Protein AF-A0A7J8NP36-F1 (afdb_monomer)

Nearest PDB structures (foldseek):
  5y9v-assembly1_A  TM=1.978E-01  e=4.886E+00  Plutella xylostella
  8vjj-assembly1_C  TM=2.194E-01  e=5.170E+00  Mus musculus

Structure (mmCIF, N/CA/C/O backbone):
data_AF-A0A7J8NP36-F1
#
_entry.id   AF-A0A7J8NP36-F1
#
loop_
_atom_site.group_PDB
_atom_site.id
_atom_site.type_symbol
_atom_site.label_atom_id
_atom_site.label_alt_id
_atom_site.label_comp_id
_atom_site.label_asym_id
_atom_site.label_entity_id
_atom_site.label_seq_id
_atom_site.pdbx_PDB_ins_code
_atom_site.Cartn_x
_atom_site.Cartn_y
_atom_site.Cartn_z
_atom_site.occupancy
_atom_site.B_iso_or_equiv
_atom_site.auth_seq_id
_atom_site.auth_comp_id
_atom_site.auth_asym_id
_atom_site.auth_atom_id
_atom_site.pdbx_PDB_model_num
ATOM 1 N N . MET A 1 1 ? 17.996 -1.283 -14.174 1.00 50.12 1 MET A N 1
ATOM 2 C CA . MET A 1 1 ? 17.337 -0.238 -13.359 1.00 50.12 1 MET A CA 1
ATOM 3 C C . MET A 1 1 ? 17.400 -0.760 -11.947 1.00 50.12 1 MET A C 1
ATOM 5 O O . MET A 1 1 ? 16.871 -1.829 -11.710 1.00 50.12 1 MET A O 1
ATOM 9 N N . GLU A 1 2 ? 18.039 -0.047 -11.026 1.00 60.19 2 GLU A N 1
ATOM 10 C CA . GLU A 1 2 ? 18.250 -0.541 -9.653 1.00 60.19 2 GLU A CA 1
ATOM 11 C C . GLU A 1 2 ? 16.975 -0.490 -8.778 1.00 60.19 2 GLU A C 1
ATOM 13 O O . GLU A 1 2 ? 17.020 -0.802 -7.591 1.00 60.19 2 GLU A O 1
ATOM 18 N N . HIS A 1 3 ? 15.836 -0.056 -9.336 1.00 79.44 3 HIS A N 1
ATOM 19 C CA . HIS A 1 3 ? 14.621 0.299 -8.599 1.00 79.44 3 HIS A CA 1
ATOM 20 C C . HIS A 1 3 ? 13.343 -0.132 -9.334 1.00 79.44 3 HIS A C 1
ATOM 22 O O . HIS A 1 3 ? 13.356 -0.359 -10.545 1.00 79.44 3 HIS A O 1
ATOM 28 N N . GLY A 1 4 ? 12.225 -0.196 -8.607 1.00 84.81 4 GLY A N 1
ATOM 29 C CA . GLY A 1 4 ? 10.940 -0.663 -9.132 1.00 84.81 4 GLY A CA 1
ATOM 30 C C . GLY A 1 4 ? 10.364 0.201 -10.261 1.00 84.81 4 GLY A C 1
ATOM 31 O O . GLY A 1 4 ? 10.570 1.420 -10.304 1.00 84.81 4 GLY A O 1
ATOM 32 N N . SER A 1 5 ? 9.604 -0.426 -11.163 1.00 87.81 5 SER A N 1
ATOM 33 C CA . SER A 1 5 ? 8.958 0.227 -12.313 1.00 87.81 5 SER A CA 1
ATOM 34 C C . SER A 1 5 ? 7.589 -0.372 -12.633 1.00 87.81 5 SER A C 1
ATOM 36 O O . SER A 1 5 ? 7.374 -1.566 -12.463 1.00 87.81 5 SER A O 1
ATOM 38 N N . TYR A 1 6 ? 6.676 0.458 -13.125 1.00 86.62 6 TYR A N 1
ATOM 39 C CA . TYR A 1 6 ? 5.412 0.057 -13.728 1.00 86.62 6 TYR A CA 1
ATOM 40 C C . TYR A 1 6 ? 5.577 -0.049 -15.241 1.00 86.62 6 TYR A C 1
ATOM 42 O O . TYR A 1 6 ? 5.985 0.927 -15.872 1.00 86.62 6 TYR A O 1
ATOM 50 N N . CYS A 1 7 ? 5.230 -1.197 -15.819 1.00 86.12 7 CYS A N 1
ATOM 51 C CA . CYS A 1 7 ? 5.368 -1.450 -17.252 1.00 86.12 7 CYS A CA 1
ATOM 52 C C . CYS A 1 7 ? 4.074 -2.012 -17.840 1.00 86.12 7 CYS A C 1
ATOM 54 O O . CYS A 1 7 ? 3.414 -2.859 -17.225 1.00 86.12 7 CYS A O 1
ATOM 56 N N . CYS A 1 8 ? 3.740 -1.598 -19.061 1.00 86.69 8 CYS A N 1
ATOM 57 C CA . CYS A 1 8 ? 2.704 -2.273 -19.832 1.00 86.69 8 CYS A CA 1
ATOM 58 C C . CYS A 1 8 ? 3.171 -3.687 -20.210 1.00 86.69 8 CYS A C 1
ATOM 60 O O . CYS A 1 8 ? 4.327 -3.907 -20.559 1.00 86.69 8 CYS A O 1
ATOM 62 N N . SER A 1 9 ? 2.272 -4.671 -20.132 1.00 81.75 9 SER A N 1
ATOM 63 C CA . SER A 1 9 ? 2.579 -6.058 -20.528 1.00 81.75 9 SER A CA 1
ATOM 64 C C . SER A 1 9 ? 2.345 -6.336 -22.018 1.00 81.75 9 SER A C 1
ATOM 66 O O . SER A 1 9 ? 2.515 -7.476 -22.453 1.00 81.75 9 SER A O 1
ATOM 68 N N . ARG A 1 10 ? 1.881 -5.349 -22.796 1.00 82.94 10 ARG A N 1
ATOM 69 C CA . ARG A 1 10 ? 1.606 -5.539 -24.225 1.00 82.94 10 ARG A CA 1
ATOM 70 C C . ARG A 1 10 ? 2.907 -5.489 -25.035 1.00 82.94 10 ARG A C 1
ATOM 72 O O . ARG A 1 10 ? 3.695 -4.576 -24.816 1.00 82.94 10 ARG A O 1
ATOM 79 N N . PRO A 1 11 ? 3.121 -6.411 -25.992 1.00 79.69 11 PRO A N 1
ATOM 80 C CA . PRO A 1 11 ? 4.347 -6.440 -26.793 1.00 79.69 11 PRO A CA 1
ATOM 81 C C . PRO A 1 11 ? 4.596 -5.159 -27.602 1.00 79.69 11 PRO A C 1
ATOM 83 O O . PRO A 1 11 ? 5.733 -4.819 -27.884 1.00 79.69 11 PRO A O 1
ATOM 86 N N . ASP A 1 12 ? 3.546 -4.447 -27.995 1.00 85.19 12 ASP A N 1
ATOM 87 C CA . ASP A 1 12 ? 3.595 -3.234 -28.814 1.00 85.19 12 ASP A CA 1
ATOM 88 C C . ASP A 1 12 ? 3.567 -1.932 -27.995 1.00 85.19 12 ASP A C 1
ATOM 90 O O . ASP A 1 12 ? 3.431 -0.852 -28.566 1.00 85.19 12 ASP A O 1
ATOM 94 N N . CYS A 1 13 ? 3.705 -2.017 -26.669 1.00 83.25 13 CYS A N 1
ATOM 95 C CA . CYS A 1 13 ? 3.670 -0.869 -25.770 1.00 83.25 13 CYS A CA 1
ATOM 96 C C . CYS A 1 13 ? 4.953 -0.801 -24.935 1.00 83.25 13 CYS A C 1
ATOM 98 O O . CYS A 1 13 ? 5.222 -1.669 -24.107 1.00 83.25 13 CYS A O 1
ATOM 100 N N . ASP A 1 14 ? 5.728 0.264 -25.125 1.00 84.56 14 ASP A N 1
ATOM 101 C CA . ASP A 1 14 ? 6.967 0.548 -24.397 1.00 84.56 14 ASP A CA 1
ATOM 102 C C . ASP A 1 14 ? 6.761 1.534 -23.234 1.00 84.56 14 ASP A C 1
ATOM 104 O O . ASP A 1 14 ? 7.723 2.077 -22.685 1.00 84.56 14 ASP A O 1
ATOM 108 N N . PHE A 1 15 ? 5.504 1.759 -22.830 1.00 85.50 15 PHE A N 1
ATOM 109 C CA . PHE A 1 15 ? 5.167 2.707 -21.777 1.00 85.50 15 PHE A CA 1
ATOM 110 C C . PHE A 1 15 ? 5.608 2.210 -20.396 1.00 85.50 15 PHE A C 1
ATOM 112 O O . PHE A 1 15 ? 5.230 1.123 -19.938 1.00 85.50 15 PHE A O 1
ATOM 119 N N . VAL A 1 16 ? 6.428 3.029 -19.730 1.00 85.38 16 VAL A N 1
ATOM 120 C CA . VAL A 1 16 ? 7.121 2.688 -18.483 1.00 85.38 16 VAL A CA 1
ATOM 121 C C . VAL A 1 16 ? 7.133 3.884 -17.547 1.00 85.38 16 VAL A C 1
ATOM 123 O O . VAL A 1 16 ? 7.444 5.008 -17.945 1.00 85.38 16 VAL A O 1
ATOM 126 N N . ILE A 1 17 ? 6.891 3.621 -16.267 1.00 84.31 17 ILE A N 1
ATOM 127 C CA . ILE A 1 17 ? 7.011 4.605 -15.197 1.00 84.31 17 ILE A CA 1
ATOM 128 C C . ILE A 1 17 ? 7.886 4.047 -14.078 1.00 84.31 17 ILE A C 1
ATOM 130 O O . ILE A 1 17 ? 7.544 3.050 -13.452 1.00 84.31 17 ILE A O 1
ATOM 134 N N . HIS A 1 18 ? 8.975 4.733 -13.731 1.00 86.94 18 HIS A N 1
ATOM 135 C CA . HIS A 1 18 ? 9.732 4.384 -12.526 1.00 86.94 18 HIS A CA 1
ATOM 136 C C . HIS A 1 18 ? 8.904 4.658 -11.273 1.00 86.94 18 HIS A C 1
ATOM 138 O O . HIS A 1 18 ? 8.343 5.748 -11.134 1.00 86.94 18 HIS A O 1
ATOM 144 N N . VAL A 1 19 ? 8.944 3.755 -10.294 1.00 85.56 19 VAL A N 1
ATOM 145 C CA . VAL A 1 19 ? 8.326 3.984 -8.980 1.00 85.56 19 VAL A CA 1
ATOM 146 C C . VAL A 1 19 ? 8.889 5.254 -8.347 1.00 85.56 19 VAL A C 1
ATOM 148 O O . VAL A 1 19 ? 8.128 6.098 -7.892 1.00 85.56 19 VAL A O 1
ATOM 151 N N . LYS A 1 20 ? 10.210 5.473 -8.422 1.00 86.00 20 LYS A N 1
ATOM 152 C CA . LYS A 1 20 ? 10.852 6.720 -7.966 1.00 86.00 20 LYS A CA 1
ATOM 153 C C . LYS A 1 20 ? 10.224 7.978 -8.568 1.00 86.00 20 LYS A C 1
ATOM 155 O O . LYS A 1 20 ? 10.181 9.004 -7.886 1.00 86.00 20 LYS A O 1
ATOM 160 N N . CYS A 1 21 ? 9.826 7.924 -9.838 1.00 81.81 21 CYS A N 1
ATOM 161 C CA . CYS A 1 21 ? 9.202 9.043 -10.529 1.00 81.81 21 CYS A CA 1
ATOM 162 C C . CYS A 1 21 ? 7.726 9.156 -10.150 1.00 81.81 21 CYS A C 1
ATOM 164 O O . CYS A 1 21 ? 7.311 10.258 -9.832 1.00 81.81 21 CYS A O 1
ATOM 166 N N . ALA A 1 22 ? 6.980 8.047 -10.090 1.00 80.19 22 ALA A N 1
ATOM 167 C CA . ALA A 1 22 ? 5.571 8.023 -9.689 1.00 80.19 22 ALA A CA 1
ATOM 168 C C . ALA A 1 22 ? 5.350 8.525 -8.255 1.00 80.19 22 ALA A C 1
ATOM 170 O O . ALA A 1 22 ? 4.424 9.287 -7.993 1.00 80.19 22 ALA A O 1
ATOM 171 N N . THR A 1 23 ? 6.230 8.151 -7.326 1.00 78.38 23 THR A N 1
ATOM 172 C CA . THR A 1 23 ? 6.088 8.444 -5.892 1.00 78.38 23 THR A CA 1
ATOM 173 C C . THR A 1 23 ? 6.818 9.716 -5.456 1.00 78.38 23 THR A C 1
ATOM 175 O O . THR A 1 23 ? 7.136 9.872 -4.278 1.00 78.38 23 THR A O 1
ATOM 178 N N . SER A 1 24 ? 7.205 10.586 -6.386 1.00 74.38 24 SER A N 1
ATOM 179 C CA . SER A 1 24 ? 7.889 11.835 -6.061 1.00 74.38 24 SER A CA 1
ATOM 180 C C . SER A 1 24 ? 6.923 12.945 -5.626 1.00 74.38 24 SER A C 1
ATOM 182 O O . SER A 1 24 ? 5.777 13.010 -6.045 1.00 74.38 24 SER A O 1
ATOM 184 N N . GLU A 1 25 ? 7.382 13.901 -4.823 1.00 65.06 25 GLU A N 1
ATOM 185 C CA . GLU A 1 25 ? 6.550 15.080 -4.527 1.00 65.06 25 GLU A CA 1
ATOM 186 C C . GLU A 1 25 ? 6.245 15.894 -5.798 1.00 65.06 25 GLU A C 1
ATOM 188 O O . GLU A 1 25 ? 5.141 16.401 -5.974 1.00 65.06 25 GLU A O 1
ATOM 193 N N . ALA A 1 26 ? 7.196 15.951 -6.736 1.00 60.47 26 ALA A N 1
ATOM 194 C CA . ALA A 1 26 ? 7.018 16.623 -8.020 1.00 60.47 26 ALA A CA 1
ATOM 195 C C . ALA A 1 26 ? 5.990 15.924 -8.927 1.00 60.47 26 ALA A C 1
ATOM 197 O O . ALA A 1 26 ? 5.376 16.583 -9.760 1.00 60.47 26 ALA A O 1
ATOM 198 N N . SER A 1 27 ? 5.776 14.614 -8.765 1.00 59.16 27 SER A N 1
ATOM 199 C CA . SER A 1 27 ? 4.821 13.833 -9.553 1.00 59.16 27 SER A CA 1
ATOM 200 C C . SER A 1 27 ? 3.381 13.969 -9.088 1.00 59.16 27 SER A C 1
ATOM 202 O O . SER A 1 27 ? 2.482 13.702 -9.880 1.00 59.16 27 SER A O 1
ATOM 204 N N . LYS A 1 28 ? 3.126 14.462 -7.873 1.00 56.66 28 LYS A N 1
ATOM 205 C CA . LYS A 1 28 ? 1.756 14.676 -7.375 1.00 56.66 28 LYS A CA 1
ATOM 206 C C . LYS A 1 28 ? 0.898 15.546 -8.306 1.00 56.66 28 LYS A C 1
ATOM 208 O O . LYS A 1 28 ? -0.313 15.391 -8.340 1.00 56.66 28 LYS A O 1
ATOM 213 N N . PHE A 1 29 ? 1.525 16.420 -9.098 1.00 46.06 29 PHE A N 1
ATOM 214 C CA . PHE A 1 29 ? 0.843 17.288 -10.066 1.00 46.06 29 PHE A CA 1
ATOM 215 C C . PHE A 1 29 ? 0.707 16.696 -11.478 1.00 46.06 29 PHE A C 1
ATOM 217 O O . PHE A 1 29 ? -0.044 17.234 -12.286 1.00 46.06 29 PHE A O 1
ATOM 224 N N . TRP A 1 30 ? 1.451 15.635 -11.797 1.00 42.50 30 TRP A N 1
ATOM 225 C CA . TRP A 1 30 ? 1.584 15.109 -13.165 1.00 42.50 30 TRP A CA 1
ATOM 226 C C . TRP A 1 30 ? 1.055 13.681 -13.317 1.00 42.50 30 TRP A C 1
ATOM 228 O O . TRP A 1 30 ? 0.767 13.255 -14.431 1.00 42.50 30 TRP A O 1
ATOM 238 N N . TYR A 1 31 ? 0.910 12.952 -12.211 1.00 48.09 31 TYR A N 1
ATOM 239 C CA . TYR A 1 31 ? 0.507 11.554 -12.194 1.00 48.09 31 TYR A CA 1
ATOM 240 C C . TYR A 1 31 ? -0.925 11.485 -11.684 1.00 48.09 31 TYR A C 1
ATOM 242 O O . TYR A 1 31 ? -1.180 11.220 -10.512 1.00 48.09 31 TYR A O 1
ATOM 250 N N . ASN A 1 32 ? -1.868 11.734 -12.589 1.00 42.81 32 ASN A N 1
ATOM 251 C CA . ASN A 1 32 ? -3.248 11.320 -12.385 1.00 42.81 32 ASN A CA 1
ATOM 252 C C . ASN A 1 32 ? -3.274 9.788 -12.468 1.00 42.81 32 ASN A C 1
ATOM 254 O O . ASN A 1 32 ? -3.523 9.223 -13.532 1.00 42.81 32 ASN A O 1
ATOM 258 N N . VAL A 1 33 ? -2.963 9.111 -11.361 1.00 47.72 33 VAL A N 1
ATOM 259 C CA . VAL A 1 33 ? -3.380 7.719 -11.165 1.00 47.72 33 VAL A CA 1
ATOM 260 C C . VAL A 1 33 ? -4.891 7.788 -10.985 1.00 47.72 33 VAL A C 1
ATOM 262 O O . VAL A 1 33 ? -5.384 8.188 -9.935 1.00 47.72 33 VAL A O 1
ATOM 265 N N . THR A 1 34 ? -5.627 7.546 -12.067 1.00 39.91 34 THR A N 1
ATOM 266 C CA . THR A 1 34 ? -7.067 7.827 -12.132 1.00 39.91 34 THR A CA 1
ATOM 267 C C . THR A 1 34 ? -7.915 6.764 -11.451 1.00 39.91 34 THR A C 1
ATOM 269 O O . THR A 1 34 ? -9.058 7.043 -11.111 1.00 39.91 34 THR A O 1
ATOM 272 N N . GLU A 1 35 ? -7.377 5.564 -11.233 1.00 41.47 35 GLU A N 1
ATOM 273 C CA . GLU A 1 35 ? -8.113 4.448 -10.645 1.00 41.47 35 GLU A CA 1
ATOM 274 C C . GLU A 1 35 ? -7.144 3.578 -9.838 1.00 41.47 35 GLU A C 1
ATOM 276 O O . GLU A 1 35 ? -6.255 2.935 -10.397 1.00 41.47 35 GLU A O 1
ATOM 281 N N . PHE A 1 36 ? -7.316 3.544 -8.516 1.00 39.91 36 PHE A N 1
ATOM 282 C CA . PHE A 1 36 ? -6.959 2.342 -7.774 1.00 39.91 36 PHE A CA 1
ATOM 283 C C . PHE A 1 36 ? -8.014 1.311 -8.179 1.00 39.91 36 PHE A C 1
ATOM 285 O O . PHE A 1 36 ? -9.180 1.465 -7.809 1.00 39.91 36 PHE A O 1
ATOM 292 N N . GLU A 1 37 ? -7.649 0.305 -8.984 1.00 36.62 37 GLU A N 1
ATOM 293 C CA . GLU A 1 37 ? -8.474 -0.904 -9.049 1.00 36.62 37 GLU A CA 1
ATOM 294 C C . GLU A 1 37 ? -8.697 -1.334 -7.594 1.00 36.62 37 GLU A C 1
ATOM 296 O O . GLU A 1 37 ? -7.751 -1.391 -6.811 1.00 36.62 37 GLU A O 1
ATOM 301 N N . ASN A 1 38 ? -9.977 -1.434 -7.234 1.00 32.88 38 ASN A N 1
ATOM 302 C CA . ASN A 1 38 ? -10.527 -1.672 -5.905 1.00 32.88 38 ASN A CA 1
ATOM 303 C C . ASN A 1 38 ? -9.483 -2.208 -4.895 1.00 32.88 38 ASN A C 1
ATOM 305 O O . ASN A 1 38 ? -9.029 -3.342 -5.062 1.00 32.88 38 ASN A O 1
ATOM 309 N N . PRO A 1 39 ? -9.143 -1.478 -3.813 1.00 41.97 39 PRO A N 1
ATOM 310 C CA . PRO A 1 39 ? -8.225 -1.975 -2.779 1.00 41.97 39 PRO A CA 1
ATOM 311 C C . PRO A 1 39 ? -8.688 -3.281 -2.098 1.00 41.97 39 PRO A C 1
ATOM 313 O O . PRO A 1 39 ? -7.976 -3.827 -1.259 1.00 41.97 39 PRO A O 1
ATOM 316 N N . ASN A 1 40 ? -9.883 -3.762 -2.453 1.00 38.59 40 ASN A N 1
ATOM 317 C CA . ASN A 1 40 ? -10.531 -4.966 -1.958 1.00 38.59 40 ASN A CA 1
ATOM 318 C C . ASN A 1 40 ? -10.132 -6.258 -2.696 1.00 38.59 40 ASN A C 1
ATOM 320 O O . ASN A 1 40 ? -10.572 -7.320 -2.273 1.00 38.59 40 ASN A O 1
ATOM 324 N N . GLU A 1 41 ? -9.305 -6.226 -3.749 1.00 32.59 41 GLU A N 1
ATOM 325 C CA . GLU A 1 41 ? -8.693 -7.455 -4.293 1.00 32.59 41 GLU A CA 1
ATOM 326 C C . GLU A 1 41 ? -7.375 -7.785 -3.569 1.00 32.59 41 GLU A C 1
ATOM 328 O O . GLU A 1 41 ? -6.305 -7.943 -4.157 1.00 32.59 41 GLU A O 1
ATOM 333 N N . PHE A 1 42 ? -7.451 -7.924 -2.245 1.00 34.81 42 PHE A N 1
ATOM 334 C CA . PHE A 1 42 ? -6.536 -8.829 -1.566 1.00 34.81 42 PHE A CA 1
ATOM 335 C C . PHE A 1 42 ? -7.055 -10.234 -1.867 1.00 34.81 42 PHE A C 1
ATOM 337 O O . PHE A 1 42 ? -8.074 -10.658 -1.328 1.00 34.81 42 PHE A O 1
ATOM 344 N N . THR A 1 43 ? -6.396 -10.944 -2.784 1.00 33.97 43 THR A N 1
ATOM 345 C CA . THR A 1 43 ? -6.575 -12.394 -2.894 1.00 33.97 43 THR A CA 1
ATOM 346 C C . THR A 1 43 ? -6.314 -12.971 -1.513 1.00 33.97 43 THR A C 1
ATOM 348 O O . THR A 1 43 ? -5.217 -12.758 -0.992 1.00 33.97 43 THR A O 1
ATOM 351 N N . GLU A 1 44 ? -7.320 -13.626 -0.932 1.00 34.91 44 GLU A N 1
ATOM 352 C CA . GLU A 1 44 ? -7.228 -14.359 0.329 1.00 34.91 44 GLU A CA 1
ATOM 353 C C . GLU A 1 44 ? -5.900 -15.124 0.355 1.00 34.91 44 GLU A C 1
ATOM 355 O O . GLU A 1 44 ? -5.692 -16.078 -0.396 1.00 34.91 44 GLU A O 1
ATOM 360 N N . LEU A 1 45 ? -4.942 -14.624 1.138 1.00 41.00 45 LEU A N 1
ATOM 361 C CA . LEU A 1 45 ? -3.690 -15.324 1.362 1.00 41.00 45 LEU A CA 1
ATOM 362 C C . LEU A 1 45 ? -4.007 -16.418 2.373 1.00 41.00 45 LEU A C 1
ATOM 364 O O . LEU A 1 45 ? -3.996 -16.183 3.579 1.00 41.00 45 LEU A O 1
ATOM 368 N N . ASP A 1 46 ? -4.334 -17.599 1.857 1.00 36.09 46 ASP A N 1
ATOM 369 C CA . ASP A 1 46 ? -4.286 -18.859 2.591 1.00 36.09 46 ASP A CA 1
ATOM 370 C C . ASP A 1 46 ? -2.896 -18.985 3.239 1.00 36.09 46 ASP A C 1
ATOM 372 O O . ASP A 1 46 ? -1.943 -19.329 2.550 1.00 36.09 46 ASP A O 1
ATOM 376 N N . GLU A 1 47 ? -2.773 -18.588 4.515 1.00 39.59 47 GLU A N 1
ATOM 377 C CA . GLU A 1 47 ? -1.808 -19.036 5.551 1.00 39.59 47 GLU A CA 1
ATOM 378 C C . GLU A 1 47 ? -1.772 -18.036 6.743 1.00 39.59 47 GLU A C 1
ATOM 380 O O . GLU A 1 47 ? -0.733 -17.541 7.183 1.00 39.59 47 GLU A O 1
ATOM 385 N N . PHE A 1 48 ? -2.953 -17.721 7.290 1.00 43.50 48 PHE A N 1
ATOM 386 C CA . PHE A 1 48 ? -3.216 -16.667 8.288 1.00 43.50 48 PHE A CA 1
ATOM 387 C C . PHE A 1 48 ? -2.816 -16.953 9.749 1.00 43.50 48 PHE A C 1
ATOM 389 O O . PHE A 1 48 ? -3.350 -16.320 10.655 1.00 43.50 48 PHE A O 1
ATOM 396 N N . GLU A 1 49 ? -1.866 -17.843 10.038 1.00 42.97 49 GLU A N 1
ATOM 397 C CA . GLU A 1 49 ? -1.545 -18.140 11.450 1.00 42.97 49 GLU A CA 1
ATOM 398 C C . GLU A 1 49 ? -0.456 -17.240 12.071 1.00 42.97 49 GLU A C 1
ATOM 400 O O . GLU A 1 49 ? -0.339 -17.199 13.291 1.00 42.97 49 GLU A O 1
ATOM 405 N N . ASN A 1 50 ? 0.264 -16.423 11.284 1.00 44.25 50 ASN A N 1
ATOM 406 C CA . ASN A 1 50 ? 1.271 -15.467 11.800 1.00 44.25 50 ASN A CA 1
ATOM 407 C C . ASN A 1 50 ? 1.009 -13.990 11.412 1.00 44.25 50 ASN A C 1
ATOM 409 O O . ASN A 1 50 ? 1.856 -13.129 11.640 1.00 44.25 50 ASN A O 1
ATOM 413 N N . LEU A 1 51 ? -0.159 -13.692 10.826 1.00 52.03 51 LEU A N 1
ATOM 414 C CA . LEU A 1 51 ? -0.527 -12.403 10.207 1.00 52.03 51 LEU A CA 1
ATOM 415 C C . LEU A 1 51 ? -1.450 -11.530 11.084 1.00 52.03 51 LEU A C 1
ATOM 417 O O . LEU A 1 51 ? -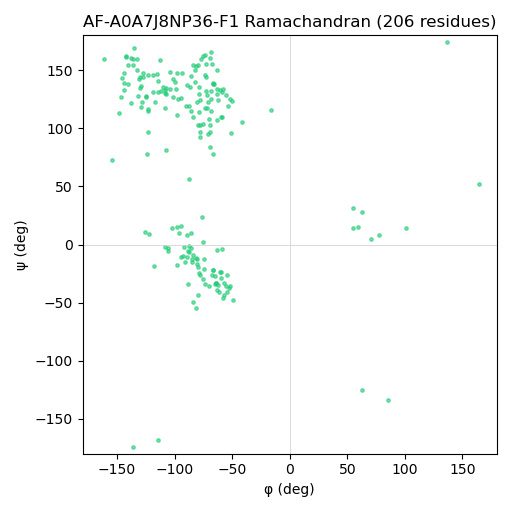2.079 -10.594 10.594 1.00 52.03 51 LEU A O 1
ATOM 421 N N . ILE A 1 52 ? -1.584 -11.849 12.373 1.00 59.72 52 ILE A N 1
ATOM 422 C CA . ILE A 1 52 ? -2.653 -11.301 13.214 1.00 59.72 52 ILE A CA 1
ATOM 423 C C . ILE A 1 52 ? -2.311 -9.870 13.639 1.00 59.72 52 ILE A C 1
ATOM 425 O O . ILE A 1 52 ? -1.531 -9.650 14.565 1.00 59.72 52 ILE A O 1
ATOM 429 N N . ILE A 1 53 ? -2.938 -8.893 12.987 1.00 74.19 53 ILE A N 1
ATOM 430 C CA . ILE A 1 53 ? -3.110 -7.559 13.566 1.00 74.19 53 ILE A CA 1
ATOM 431 C C . ILE A 1 53 ? -3.970 -7.735 14.821 1.00 74.19 53 ILE A C 1
ATOM 433 O O . ILE A 1 53 ? -5.057 -8.309 14.712 1.00 74.19 53 ILE A O 1
ATOM 437 N N . PRO A 1 54 ? -3.525 -7.293 16.009 1.00 83.00 54 PRO A N 1
ATOM 438 C CA . PRO A 1 54 ? -4.352 -7.383 17.203 1.00 83.00 54 PRO A CA 1
ATOM 439 C C . PRO A 1 54 ? -5.615 -6.531 17.035 1.00 83.00 54 PRO A C 1
ATOM 441 O O . PRO A 1 54 ? -5.555 -5.303 17.077 1.00 83.00 54 PRO A O 1
ATOM 444 N N . VAL A 1 55 ? -6.758 -7.191 16.842 1.00 87.19 55 VAL A N 1
ATOM 445 C CA . VAL A 1 55 ? -8.081 -6.557 16.813 1.00 87.19 55 VAL A CA 1
ATOM 446 C C . VAL A 1 55 ? -8.635 -6.547 18.232 1.00 87.19 55 VAL A C 1
ATOM 448 O O . VAL A 1 55 ? -8.799 -7.599 18.851 1.00 87.19 55 VAL A O 1
ATOM 451 N N . LEU A 1 56 ? -8.901 -5.355 18.759 1.00 88.12 56 LEU A N 1
ATOM 452 C CA . LEU A 1 56 ? -9.472 -5.171 20.093 1.00 88.12 56 LEU A CA 1
ATOM 453 C C . LEU A 1 56 ? -11.000 -5.188 20.055 1.00 88.12 56 LEU A C 1
ATOM 455 O O . LEU A 1 56 ? -11.639 -5.689 20.982 1.00 88.12 56 LEU A O 1
ATOM 459 N N . GLN A 1 57 ? -11.581 -4.676 18.968 1.00 90.69 57 GLN A N 1
ATOM 460 C CA . GLN A 1 57 ? -13.023 -4.598 18.787 1.00 90.69 57 GLN A CA 1
ATOM 461 C C . GLN A 1 57 ? -13.423 -4.829 17.331 1.00 90.69 57 GLN A C 1
ATOM 463 O O . GLN A 1 57 ? -12.829 -4.273 16.410 1.00 90.69 57 GLN A O 1
ATOM 468 N N . GLU A 1 58 ? -14.500 -5.588 17.137 1.00 92.44 58 GLU A N 1
ATOM 469 C CA . GLU A 1 58 ? -15.174 -5.753 15.852 1.00 92.44 58 GLU A CA 1
ATOM 470 C C . GLU A 1 58 ? -16.615 -5.249 15.928 1.00 92.44 58 GLU A C 1
ATOM 472 O O . GLU A 1 58 ? -17.302 -5.413 16.941 1.00 92.44 58 GLU A O 1
ATOM 477 N N . ILE A 1 59 ? -17.099 -4.689 14.824 1.00 89.25 59 ILE A N 1
ATOM 478 C CA . ILE A 1 59 ? -18.498 -4.313 14.638 1.00 89.25 59 ILE A CA 1
ATOM 479 C C . ILE A 1 59 ? -19.063 -5.004 13.401 1.00 89.25 59 ILE A C 1
ATOM 481 O O . ILE A 1 59 ? -18.373 -5.211 12.403 1.00 89.25 59 ILE A O 1
ATOM 485 N N . LYS A 1 60 ? -20.346 -5.365 13.464 1.00 91.50 60 LYS A N 1
ATOM 486 C CA . LYS A 1 60 ? -21.074 -5.933 12.327 1.00 91.50 60 LYS A CA 1
ATOM 487 C C . LYS A 1 60 ? -21.869 -4.845 11.629 1.00 91.50 60 LYS A C 1
ATOM 489 O O . LYS A 1 60 ? -22.693 -4.185 12.261 1.00 91.50 60 LYS A O 1
ATOM 494 N N . VAL A 1 61 ? -21.651 -4.703 10.328 1.00 85.50 61 VAL A N 1
ATOM 495 C CA . VAL A 1 61 ? -22.367 -3.757 9.469 1.00 85.50 61 VAL A CA 1
ATOM 496 C C . VAL A 1 61 ? -23.005 -4.549 8.332 1.00 85.50 61 VAL A C 1
ATOM 498 O O . VAL A 1 61 ? -22.356 -4.896 7.345 1.00 85.50 61 VAL A O 1
ATOM 501 N N . GLY A 1 62 ? -24.286 -4.886 8.498 1.00 90.25 62 GLY A N 1
ATOM 502 C CA . GLY A 1 62 ? -24.951 -5.862 7.632 1.00 90.25 62 GLY A CA 1
ATOM 503 C C . GLY A 1 62 ? -24.295 -7.239 7.768 1.00 90.25 62 GLY A C 1
ATOM 504 O O . GLY A 1 62 ? -24.160 -7.743 8.883 1.00 90.25 62 GLY A O 1
ATOM 505 N N . ASP A 1 63 ? -23.866 -7.808 6.641 1.00 89.69 63 ASP A N 1
ATOM 506 C CA . ASP A 1 63 ? -23.171 -9.102 6.583 1.00 89.69 63 ASP A CA 1
ATOM 507 C C . ASP A 1 63 ? -21.642 -8.984 6.734 1.00 89.69 63 ASP A C 1
ATOM 509 O O . ASP A 1 63 ? -20.951 -9.996 6.832 1.00 89.69 63 ASP A O 1
ATOM 513 N N . ASN A 1 64 ? -21.104 -7.760 6.784 1.00 82.50 64 ASN A N 1
ATOM 514 C CA . ASN A 1 64 ? -19.667 -7.516 6.890 1.00 82.50 64 ASN A CA 1
ATOM 515 C C . ASN A 1 64 ? -19.226 -7.355 8.351 1.00 82.50 64 ASN A C 1
ATOM 517 O O . ASN A 1 64 ? -19.956 -6.803 9.182 1.00 82.50 64 ASN A O 1
ATOM 521 N N . VAL A 1 65 ? -17.998 -7.786 8.645 1.00 85.25 65 VAL A N 1
ATOM 522 C CA . VAL A 1 65 ? -17.310 -7.546 9.921 1.00 85.25 65 VAL A CA 1
ATOM 523 C C . VAL A 1 65 ? -16.214 -6.513 9.688 1.00 85.25 65 VAL A C 1
ATOM 525 O O . VAL A 1 65 ? -15.428 -6.645 8.754 1.00 85.25 65 VAL A O 1
ATOM 528 N N . VAL A 1 66 ? -16.179 -5.479 10.523 1.00 86.88 66 VAL A N 1
ATOM 529 C CA . VAL A 1 66 ? -15.171 -4.416 10.475 1.00 86.88 66 VAL A CA 1
ATOM 530 C C . VAL A 1 66 ? -14.408 -4.423 11.792 1.00 86.88 66 VAL A C 1
ATOM 532 O O . VAL A 1 66 ? -15.030 -4.417 12.855 1.00 86.88 66 VAL A O 1
ATOM 535 N N . ALA A 1 67 ? -13.077 -4.409 11.727 1.00 91.19 67 ALA A N 1
ATOM 536 C CA . ALA A 1 67 ? -12.238 -4.155 12.892 1.00 91.19 67 ALA A CA 1
ATOM 537 C C . ALA A 1 67 ? -12.412 -2.684 13.300 1.00 91.19 67 ALA A C 1
ATOM 539 O O . ALA A 1 67 ? -11.921 -1.777 12.638 1.00 91.19 67 ALA A O 1
ATOM 540 N N . ALA A 1 68 ? -13.186 -2.438 14.352 1.00 91.50 68 ALA A N 1
ATOM 541 C CA . ALA A 1 68 ? -13.456 -1.092 14.839 1.00 91.50 68 ALA A CA 1
ATOM 542 C C . ALA A 1 68 ? -12.262 -0.513 15.601 1.00 91.50 68 ALA A C 1
ATOM 544 O O . ALA A 1 68 ? -12.067 0.696 15.584 1.00 91.50 68 ALA A O 1
ATOM 545 N N . GLU A 1 69 ? -11.464 -1.366 16.243 1.00 92.19 69 GLU A N 1
ATOM 546 C CA . GLU A 1 69 ? -10.314 -0.955 17.041 1.00 92.19 69 GLU A CA 1
ATOM 547 C C . GLU A 1 69 ? -9.175 -1.973 16.906 1.00 92.19 69 GLU A C 1
ATOM 549 O O . GLU A 1 69 ? -9.401 -3.183 17.025 1.00 92.19 69 GLU A O 1
ATOM 554 N N . ILE A 1 70 ? -7.953 -1.489 16.669 1.00 90.44 70 ILE A N 1
ATOM 555 C CA . ILE A 1 70 ? -6.750 -2.312 16.470 1.00 90.44 70 ILE A CA 1
ATOM 556 C C . ILE A 1 70 ? -5.544 -1.763 17.239 1.00 90.44 70 ILE A C 1
ATOM 558 O O . ILE A 1 70 ? -5.482 -0.572 17.530 1.00 90.44 70 ILE A O 1
ATOM 562 N N . ILE A 1 71 ? -4.541 -2.606 17.493 1.00 87.12 71 ILE A N 1
ATOM 563 C CA . ILE A 1 71 ? -3.175 -2.170 17.825 1.00 87.12 71 ILE A CA 1
ATOM 564 C C . ILE A 1 71 ? -2.304 -2.313 16.577 1.00 87.12 71 ILE A C 1
ATOM 566 O O . ILE A 1 71 ? -2.242 -3.389 15.983 1.00 87.12 71 ILE A O 1
ATOM 570 N N . HIS A 1 72 ? -1.605 -1.251 16.179 1.00 84.50 72 HIS A N 1
ATOM 571 C CA . HIS A 1 72 ? -0.727 -1.284 15.007 1.00 84.50 72 HIS A CA 1
ATOM 572 C C . HIS A 1 72 ? 0.736 -1.472 15.414 1.00 84.50 72 HIS A C 1
ATOM 574 O O . HIS A 1 72 ? 1.200 -0.864 16.369 1.00 84.50 72 HIS A O 1
ATOM 580 N N . SER A 1 73 ? 1.510 -2.282 14.687 1.00 77.19 73 SER A N 1
ATOM 581 C CA . SER A 1 73 ? 2.910 -2.567 15.056 1.00 77.19 73 SER A CA 1
ATOM 582 C C . SER A 1 73 ? 3.846 -1.359 14.960 1.00 77.19 73 SER A C 1
ATOM 584 O O . SER A 1 73 ? 4.906 -1.348 15.579 1.00 77.19 73 SER A O 1
ATOM 586 N N . SER A 1 74 ? 3.482 -0.345 14.176 1.00 74.12 74 SER A N 1
ATOM 587 C CA . SER A 1 74 ? 4.199 0.931 14.120 1.00 74.12 74 SER A CA 1
ATOM 588 C C . SER A 1 74 ? 3.827 1.875 15.263 1.00 74.12 74 SER A C 1
ATOM 590 O O . SER A 1 74 ? 4.484 2.901 15.424 1.00 74.12 74 SER A O 1
ATOM 592 N N . HIS A 1 75 ? 2.766 1.559 16.007 1.00 75.25 75 HIS A N 1
ATOM 593 C CA . HIS A 1 75 ? 2.157 2.405 17.022 1.00 75.25 75 HIS A CA 1
ATOM 594 C C . HIS A 1 75 ? 1.431 1.530 18.062 1.00 75.25 75 HIS A C 1
ATOM 596 O O . HIS A 1 75 ? 0.206 1.420 18.059 1.00 75.25 75 HIS A O 1
ATOM 602 N N . ASP A 1 76 ? 2.203 0.841 18.908 1.00 76.06 76 ASP A N 1
ATOM 603 C CA . ASP A 1 76 ? 1.720 -0.266 19.748 1.00 76.06 76 ASP A CA 1
ATOM 604 C C . ASP A 1 76 ? 1.267 0.145 21.160 1.00 76.06 76 ASP A C 1
ATOM 606 O O . ASP A 1 76 ? 0.666 -0.648 21.885 1.00 76.06 76 ASP A O 1
ATOM 610 N N . GLN A 1 77 ? 1.545 1.388 21.555 1.00 80.75 77 GLN A N 1
ATOM 611 C CA . GLN A 1 77 ? 1.211 1.914 22.881 1.00 80.75 77 GLN A CA 1
ATOM 612 C C . GLN A 1 77 ? -0.264 2.290 23.016 1.00 80.75 77 GLN A C 1
ATOM 614 O O . GLN A 1 77 ? -0.799 2.273 24.125 1.00 80.75 77 GLN A O 1
ATOM 619 N N . HIS A 1 78 ? -0.917 2.618 21.902 1.00 84.25 78 HIS A N 1
ATOM 620 C CA . HIS A 1 78 ? -2.312 3.032 21.867 1.00 84.25 78 HIS A CA 1
ATOM 621 C C . HIS A 1 78 ? -3.034 2.349 20.712 1.00 84.25 78 HIS A C 1
ATOM 623 O O . HIS A 1 78 ? -2.424 1.976 19.707 1.00 84.25 78 HIS A O 1
ATOM 629 N N . SER A 1 79 ? -4.344 2.199 20.862 1.00 89.06 79 SER A N 1
ATOM 630 C CA . SER A 1 79 ? -5.194 1.682 19.808 1.00 89.06 79 SER A CA 1
ATOM 631 C C . SER A 1 79 ? -5.526 2.735 18.766 1.00 89.06 79 SER A C 1
ATOM 633 O O . SER A 1 79 ? -5.512 3.941 19.017 1.00 89.06 79 SER A O 1
ATOM 635 N N . LEU A 1 80 ? -5.813 2.244 17.566 1.00 91.06 80 LEU A N 1
ATOM 636 C CA . LEU A 1 80 ? -6.369 3.028 16.485 1.00 91.06 80 LEU A CA 1
ATOM 637 C C . LEU A 1 80 ? -7.810 2.592 16.248 1.00 91.06 80 LEU A C 1
ATOM 639 O O . LEU A 1 80 ? -8.096 1.396 16.155 1.00 91.06 80 LEU A O 1
ATOM 643 N N . THR A 1 81 ? -8.685 3.571 16.080 1.00 92.12 81 THR A N 1
ATOM 644 C CA . THR A 1 81 ? -10.121 3.388 15.896 1.00 92.12 81 THR A CA 1
ATOM 645 C C . THR A 1 81 ? -10.505 3.684 14.456 1.00 92.12 81 THR A C 1
ATOM 647 O O . THR A 1 81 ? -10.070 4.678 13.874 1.00 92.12 81 THR A O 1
ATOM 650 N N . PHE A 1 82 ? -11.330 2.822 13.873 1.00 92.12 82 PHE A N 1
ATOM 651 C CA . PHE A 1 82 ? -11.878 3.011 12.538 1.00 92.12 82 PHE A CA 1
ATOM 652 C C . PHE A 1 82 ? -12.711 4.298 12.462 1.00 92.12 82 PHE A C 1
ATOM 654 O O . PHE A 1 82 ? -13.574 4.543 13.305 1.00 92.12 82 PHE A O 1
ATOM 661 N N . ASN A 1 83 ? -12.480 5.102 11.425 1.00 89.69 83 ASN A N 1
ATOM 662 C CA . ASN A 1 83 ? -13.183 6.356 11.196 1.00 89.69 83 ASN A CA 1
ATOM 663 C C . ASN A 1 83 ? -13.544 6.526 9.708 1.00 89.69 83 ASN A C 1
ATOM 665 O O . ASN A 1 83 ? -12.669 6.577 8.835 1.00 89.69 83 ASN A O 1
ATOM 669 N N . ASP A 1 84 ? -14.836 6.682 9.419 1.00 87.44 84 ASP A N 1
ATOM 670 C CA . ASP A 1 84 ? -15.394 6.944 8.089 1.00 87.44 84 ASP A CA 1
ATOM 671 C C . ASP A 1 84 ? -15.928 8.374 7.891 1.00 87.44 84 ASP A C 1
ATOM 673 O O . ASP A 1 84 ? -16.334 8.738 6.785 1.00 87.44 84 ASP A O 1
ATOM 677 N N . GLU A 1 85 ? -15.883 9.216 8.921 1.00 87.19 85 GLU A N 1
ATOM 678 C CA . GLU A 1 85 ? -16.434 10.567 8.892 1.00 87.19 85 GLU A CA 1
ATOM 679 C C . GLU A 1 85 ? -15.467 11.592 8.278 1.00 87.19 85 GLU A C 1
ATOM 681 O O . GLU A 1 85 ? -14.242 11.453 8.323 1.00 87.19 85 GLU A O 1
ATOM 686 N N . ILE A 1 86 ? -16.029 12.675 7.727 1.00 84.31 86 ILE A N 1
ATOM 687 C CA . ILE A 1 86 ? -15.273 13.870 7.331 1.00 84.31 86 ILE A CA 1
ATOM 688 C C . ILE A 1 86 ? -15.030 14.720 8.581 1.00 84.31 86 ILE A C 1
ATOM 690 O O . ILE A 1 86 ? -15.975 15.174 9.222 1.00 84.31 86 ILE A O 1
ATOM 694 N N . ASN A 1 87 ? -13.765 14.998 8.885 1.00 83.31 87 ASN A N 1
ATOM 695 C CA . ASN A 1 87 ? -13.350 15.818 10.022 1.00 83.31 87 ASN A CA 1
ATOM 696 C C . ASN A 1 87 ? -12.232 16.801 9.616 1.00 83.31 87 ASN A C 1
ATOM 698 O O . ASN A 1 87 ? -11.881 16.915 8.441 1.00 83.31 87 ASN A O 1
ATOM 702 N N . TYR A 1 88 ? -11.666 17.538 10.574 1.00 82.56 88 TYR A N 1
ATOM 703 C CA . TYR A 1 88 ? -10.619 18.531 10.293 1.00 82.56 88 TYR A CA 1
ATOM 704 C C . TYR A 1 88 ? -9.297 17.919 9.796 1.00 82.56 88 TYR A C 1
ATOM 706 O O . TYR A 1 88 ? -8.538 18.608 9.117 1.00 82.56 88 TYR A O 1
ATOM 714 N N . ASN A 1 89 ? -9.050 16.634 10.073 1.00 81.00 89 ASN A N 1
ATOM 715 C CA . ASN A 1 89 ? -7.917 15.882 9.532 1.00 81.00 89 ASN A CA 1
ATOM 716 C C . ASN A 1 89 ? -8.181 15.373 8.098 1.00 81.00 89 ASN A C 1
ATOM 718 O O . ASN A 1 89 ? -7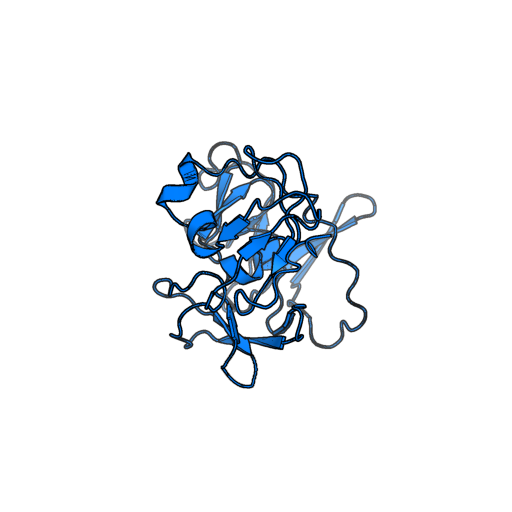.248 14.953 7.415 1.00 81.00 89 ASN A O 1
ATOM 722 N N . LYS A 1 90 ? -9.438 15.434 7.628 1.00 84.38 90 LYS A N 1
ATOM 723 C CA . LYS A 1 90 ? -9.917 14.917 6.337 1.00 84.38 90 LYS A CA 1
ATOM 724 C C . LYS A 1 90 ? -10.600 16.009 5.509 1.00 84.38 90 LYS A C 1
ATOM 726 O O . LYS A 1 90 ? -11.827 16.069 5.399 1.00 84.38 90 LYS A O 1
ATOM 731 N N . ILE A 1 91 ? -9.817 16.876 4.875 1.00 82.75 91 ILE A N 1
ATOM 732 C CA . ILE A 1 91 ? -10.350 17.968 4.050 1.00 82.75 91 ILE A CA 1
ATOM 733 C C . ILE A 1 91 ? -11.003 17.374 2.793 1.00 82.75 91 ILE A C 1
ATOM 735 O O . ILE A 1 91 ? -10.331 16.770 1.963 1.00 82.75 91 ILE A O 1
ATOM 739 N N . TYR A 1 92 ? -12.324 17.526 2.658 1.00 83.62 92 TYR A N 1
ATOM 740 C CA . TYR A 1 92 ? -13.125 16.882 1.601 1.00 83.62 92 TYR A CA 1
ATOM 741 C C . TYR A 1 92 ? -12.965 15.350 1.545 1.00 83.62 92 TYR A C 1
ATOM 743 O O . TYR A 1 92 ? -13.050 14.754 0.474 1.00 83.62 92 TYR A O 1
ATOM 751 N N . GLY A 1 93 ? -12.723 14.709 2.695 1.00 83.19 93 GLY A N 1
ATOM 752 C CA . GLY A 1 93 ? -12.503 13.261 2.771 1.00 83.19 93 GLY A CA 1
ATOM 753 C C . GLY A 1 93 ? -11.104 12.807 2.340 1.00 83.19 93 GLY A C 1
ATOM 754 O O . GLY A 1 93 ? -10.876 11.604 2.238 1.00 83.19 93 GLY A O 1
ATOM 755 N N . ILE A 1 94 ? -10.179 13.743 2.095 1.00 87.00 94 ILE A N 1
ATOM 756 C CA . ILE A 1 94 ? -8.773 13.476 1.776 1.00 87.00 94 ILE A CA 1
ATOM 757 C C . ILE A 1 94 ? -7.917 13.780 3.005 1.00 87.00 94 ILE A C 1
ATOM 759 O O . ILE A 1 94 ? -8.066 14.834 3.625 1.00 87.00 94 ILE A O 1
ATOM 763 N N . PHE A 1 95 ? -7.001 12.879 3.336 1.00 87.12 95 PHE A N 1
ATOM 764 C CA . PHE A 1 95 ? -6.072 13.013 4.455 1.00 87.12 95 PHE A CA 1
ATOM 765 C C . PHE A 1 95 ? -4.689 12.494 4.076 1.00 87.12 95 PHE A C 1
ATOM 767 O O . PHE A 1 95 ? -4.556 11.609 3.233 1.00 87.12 95 PHE A O 1
ATOM 774 N N . LYS A 1 96 ? -3.650 13.002 4.737 1.00 86.25 96 LYS A N 1
ATOM 775 C CA . LYS A 1 96 ? -2.296 12.472 4.584 1.00 86.25 96 LYS A CA 1
ATOM 776 C C . LYS A 1 96 ? -2.089 11.331 5.575 1.00 86.25 96 LYS A C 1
ATOM 778 O O . LYS A 1 96 ? -2.169 11.547 6.780 1.00 86.25 96 LYS A O 1
ATOM 783 N N . CYS A 1 97 ? -1.818 10.128 5.078 1.00 86.19 97 CYS A N 1
ATOM 784 C CA . CYS A 1 97 ? -1.540 8.980 5.939 1.00 86.19 97 CYS A CA 1
ATOM 785 C C . CYS A 1 97 ? -0.198 9.158 6.663 1.00 86.19 97 CYS A C 1
ATOM 787 O O . CYS A 1 97 ? 0.812 9.442 6.021 1.00 86.19 97 CYS A O 1
ATOM 789 N N . TRP A 1 98 ? -0.164 8.932 7.975 1.00 85.94 98 TRP A N 1
ATOM 790 C CA . TRP A 1 98 ? 1.055 9.048 8.778 1.00 85.94 98 TRP A CA 1
ATOM 791 C C . TRP A 1 98 ? 2.135 8.024 8.389 1.00 85.94 98 TRP A C 1
ATOM 793 O O . TRP A 1 98 ? 3.317 8.346 8.419 1.00 85.94 98 TRP A O 1
ATOM 803 N N . LEU A 1 99 ? 1.743 6.815 7.965 1.00 83.12 99 LEU A N 1
ATOM 804 C CA . LEU A 1 99 ? 2.684 5.735 7.644 1.00 83.12 99 LEU A CA 1
ATOM 805 C C . LEU A 1 99 ? 3.256 5.814 6.226 1.00 83.12 99 LEU A C 1
ATOM 807 O O . LEU A 1 99 ? 4.461 5.685 6.050 1.00 83.12 99 LEU A O 1
ATOM 811 N N . CYS A 1 100 ? 2.420 5.974 5.195 1.00 83.44 100 CYS A N 1
ATOM 812 C CA . CYS A 1 100 ? 2.897 6.010 3.804 1.00 83.44 100 CYS A CA 1
ATOM 813 C C . CYS A 1 100 ? 3.160 7.424 3.263 1.00 83.44 100 CYS A C 1
ATOM 815 O O . CYS A 1 100 ? 3.725 7.577 2.172 1.00 83.44 100 CYS A O 1
ATOM 817 N N . GLU A 1 101 ? 2.726 8.451 3.999 1.00 81.44 101 GLU A N 1
ATOM 818 C CA . GLU A 1 101 ? 2.728 9.873 3.631 1.00 81.44 101 GLU A CA 1
ATOM 819 C C . GLU A 1 101 ? 2.023 10.206 2.306 1.00 81.44 101 GLU A C 1
ATOM 821 O O . GLU A 1 101 ? 2.201 11.303 1.764 1.00 81.44 101 GLU A O 1
ATOM 826 N N . TYR A 1 102 ? 1.237 9.273 1.769 1.00 81.12 102 TYR A N 1
ATOM 827 C CA . TYR A 1 102 ? 0.386 9.524 0.617 1.00 81.12 102 TYR A CA 1
ATOM 828 C C . TYR A 1 102 ? -0.919 10.178 1.050 1.00 81.12 102 TYR A C 1
ATOM 830 O O . TYR A 1 102 ? -1.418 9.940 2.153 1.00 81.12 102 TYR A O 1
ATOM 838 N N . ASP A 1 103 ? -1.468 10.987 0.149 1.00 82.88 103 ASP A N 1
ATOM 839 C CA . ASP A 1 103 ? -2.829 11.478 0.281 1.00 82.88 103 ASP A CA 1
ATOM 840 C C . ASP A 1 103 ? -3.771 10.305 -0.003 1.00 82.88 103 ASP A C 1
ATOM 842 O O . ASP A 1 103 ? -3.745 9.690 -1.071 1.00 82.88 103 ASP A O 1
ATOM 846 N N . CYS A 1 104 ? -4.551 9.941 1.002 1.00 85.19 104 CYS A N 1
ATOM 847 C CA . CYS A 1 104 ? -5.530 8.872 0.968 1.00 85.19 104 CYS A CA 1
ATOM 848 C C . CYS A 1 104 ? -6.928 9.473 1.073 1.00 85.19 104 CYS A C 1
ATOM 850 O O . CYS A 1 104 ? -7.112 10.596 1.539 1.00 85.19 104 CYS A O 1
ATOM 852 N N . SER A 1 105 ? -7.925 8.720 0.625 1.00 85.06 105 SER A N 1
ATOM 853 C CA . SER A 1 105 ? -9.325 9.114 0.743 1.00 85.06 105 SER A CA 1
ATOM 854 C C . SER A 1 105 ? -10.164 7.960 1.270 1.00 85.06 105 SER A C 1
ATOM 856 O O . SER A 1 105 ? -9.756 6.800 1.187 1.00 85.06 105 SER A O 1
ATOM 858 N N . GLY A 1 106 ? -11.331 8.287 1.821 1.00 84.25 106 GLY A N 1
ATOM 859 C CA . GLY A 1 106 ? -12.250 7.304 2.388 1.00 84.25 106 GLY A CA 1
ATOM 860 C C . GLY A 1 106 ? -11.917 6.962 3.840 1.00 84.25 106 GLY A C 1
ATOM 861 O O . GLY A 1 106 ? -11.706 7.857 4.657 1.00 84.25 106 GLY A O 1
ATOM 862 N N . PHE A 1 107 ? -11.914 5.667 4.159 1.00 89.81 107 PHE A N 1
ATOM 863 C CA . PHE A 1 107 ? -11.780 5.168 5.527 1.00 89.81 107 PHE A CA 1
ATOM 864 C C . PHE A 1 107 ? -10.357 5.304 6.081 1.00 89.81 107 PHE A C 1
ATOM 866 O O . PHE A 1 107 ? -9.364 5.116 5.368 1.00 89.81 107 PHE A O 1
ATOM 873 N N . SER A 1 108 ? -10.269 5.566 7.380 1.00 91.94 108 SER A N 1
ATOM 874 C CA . SER A 1 108 ? -9.016 5.663 8.125 1.00 91.94 108 SER A CA 1
ATOM 875 C C . SER A 1 108 ? -9.097 4.928 9.459 1.00 91.94 108 SER A C 1
ATOM 877 O O . SER A 1 108 ? -10.167 4.523 9.909 1.00 91.94 108 SER A O 1
ATOM 879 N N . TYR A 1 109 ? -7.936 4.786 10.084 1.00 92.19 109 TYR A N 1
ATOM 880 C CA . TYR A 1 109 ? -7.777 4.481 11.493 1.00 92.19 109 TYR A CA 1
ATOM 881 C C . TYR A 1 109 ? -7.114 5.675 12.174 1.00 92.19 109 TYR A C 1
ATOM 883 O O . TYR A 1 109 ? -6.123 6.206 11.668 1.00 92.19 109 TYR A O 1
ATOM 891 N N . GLU A 1 110 ? -7.679 6.117 13.288 1.00 90.88 110 GLU A N 1
ATOM 892 C CA . GLU A 1 110 ? -7.279 7.330 13.999 1.00 90.88 110 GLU A CA 1
ATOM 893 C C . GLU A 1 110 ? -7.081 7.025 15.479 1.00 90.88 110 GLU A C 1
ATOM 895 O O . GLU A 1 110 ? -7.800 6.217 16.062 1.00 90.88 110 GLU A O 1
ATOM 900 N N . GLU A 1 111 ? -6.102 7.671 16.095 1.00 86.62 111 GLU A N 1
ATOM 901 C CA . GLU A 1 111 ? -5.917 7.605 17.540 1.00 86.62 111 GLU A CA 1
ATOM 902 C C . GLU A 1 111 ? -6.777 8.677 18.227 1.00 86.62 111 GLU A C 1
ATOM 904 O O . GLU A 1 111 ? -6.791 9.833 17.809 1.00 86.62 111 GLU A O 1
ATOM 909 N N . GLU A 1 112 ? -7.469 8.316 19.311 1.00 75.62 112 GLU A N 1
ATOM 910 C CA . GLU A 1 112 ? -8.388 9.221 20.023 1.00 75.62 112 GLU A CA 1
ATOM 911 C C . GLU A 1 112 ? -7.680 10.441 20.649 1.00 75.62 112 GLU A C 1
ATOM 913 O O . GLU A 1 112 ? -8.258 11.524 20.741 1.00 75.62 112 GLU A O 1
ATOM 918 N N . TYR A 1 113 ? -6.429 10.274 21.090 1.00 70.94 113 TYR A N 1
ATOM 919 C CA . TYR A 1 113 ? -5.726 11.248 21.936 1.00 70.94 113 TYR A CA 1
ATOM 920 C C . TYR A 1 113 ? -4.642 12.058 21.220 1.00 70.94 113 TYR A C 1
ATOM 922 O O . TYR A 1 113 ? -4.045 12.938 21.847 1.00 70.94 113 TYR A O 1
ATOM 930 N N . SER A 1 114 ? -4.369 11.791 19.940 1.00 68.56 114 SER A N 1
ATOM 931 C CA . SER A 1 114 ? -3.372 12.547 19.185 1.00 68.56 114 SER A CA 1
ATOM 932 C C . SER A 1 114 ? -4.017 13.456 18.148 1.00 68.56 114 SER A C 1
ATOM 934 O O . SER A 1 114 ? -4.880 13.068 17.362 1.00 68.56 114 SER A O 1
ATOM 936 N N . ASP A 1 115 ? -3.560 14.708 18.124 1.00 64.62 115 ASP A N 1
ATOM 937 C CA . ASP A 1 115 ? -3.913 15.633 17.055 1.00 64.62 115 ASP A CA 1
ATOM 938 C C . ASP A 1 115 ? -3.203 15.197 15.765 1.00 64.62 115 ASP A C 1
ATOM 940 O O . ASP A 1 115 ? -2.048 15.545 15.510 1.00 64.62 115 ASP A O 1
ATOM 944 N N . GLY A 1 116 ? -3.917 14.431 14.939 1.00 70.31 116 GLY A N 1
ATOM 945 C CA . GLY A 1 116 ? -3.582 14.233 13.530 1.00 70.31 116 GLY A CA 1
ATOM 946 C C . GLY A 1 116 ? -2.870 12.930 13.165 1.00 70.31 116 GLY A C 1
ATOM 947 O O . GLY A 1 116 ? -2.374 12.837 12.038 1.00 70.31 116 GLY A O 1
ATOM 948 N N . LEU A 1 117 ? -2.823 11.914 14.039 1.00 85.62 117 LEU A N 1
ATOM 949 C CA . LEU A 1 117 ? -2.393 10.576 13.618 1.00 85.62 117 LEU A CA 1
ATOM 950 C C . LEU A 1 117 ? -3.542 9.889 12.872 1.00 85.62 117 LEU A C 1
ATOM 952 O O . LEU A 1 117 ? -4.448 9.309 13.466 1.00 85.62 117 LEU A O 1
ATOM 956 N N . VAL A 1 118 ? -3.487 9.965 11.542 1.00 88.88 118 VAL A N 1
ATOM 957 C CA . VAL A 1 118 ? -4.439 9.306 10.643 1.00 88.88 118 VAL A CA 1
ATOM 958 C C . VAL A 1 118 ? -3.701 8.278 9.795 1.00 88.88 118 VAL A C 1
ATOM 960 O O . VAL A 1 118 ? -2.760 8.608 9.071 1.00 88.88 118 VAL A O 1
ATOM 963 N N . VAL A 1 119 ? -4.131 7.023 9.857 1.00 89.12 119 VAL A N 1
AT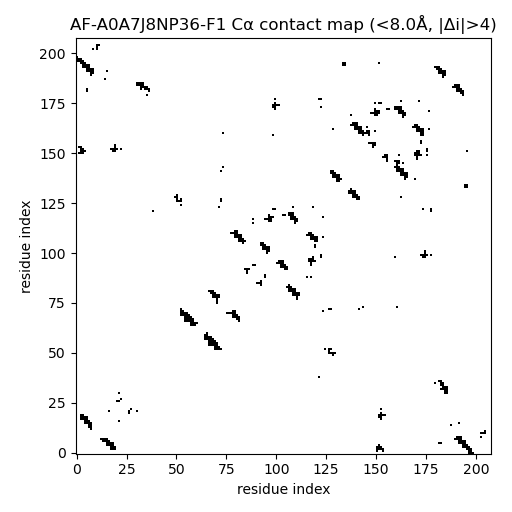OM 964 C CA . VAL A 1 119 ? -3.567 5.904 9.095 1.00 89.12 119 VAL A CA 1
ATOM 965 C C . VAL A 1 119 ? -4.583 5.438 8.058 1.00 89.12 119 VAL A C 1
ATOM 967 O O . VAL A 1 119 ? -5.756 5.247 8.364 1.00 89.12 119 VAL A O 1
ATOM 970 N N . CYS A 1 120 ? -4.161 5.261 6.806 1.00 90.00 120 CYS A N 1
ATOM 971 C CA . CYS A 1 120 ? -5.049 4.728 5.775 1.00 90.00 120 CYS A CA 1
ATOM 972 C C . CYS A 1 120 ? -5.306 3.232 5.975 1.00 90.00 120 CYS A C 1
ATOM 974 O O . CYS A 1 120 ? -4.462 2.523 6.525 1.00 90.00 120 CYS A O 1
ATOM 976 N N . LEU A 1 121 ? -6.443 2.745 5.466 1.00 87.75 121 LEU A N 1
ATOM 977 C CA . LEU A 1 121 ? -6.849 1.344 5.600 1.00 87.75 121 LEU A CA 1
ATOM 978 C C . LEU A 1 121 ? -5.730 0.367 5.215 1.00 87.75 121 LEU A C 1
ATOM 980 O O . LEU A 1 121 ? -5.411 -0.508 6.004 1.00 87.75 121 LEU A O 1
ATOM 984 N N . GLN A 1 122 ? -5.076 0.576 4.067 1.00 86.25 122 GLN A N 1
ATOM 985 C CA . GLN A 1 122 ? -4.001 -0.302 3.591 1.00 86.25 122 GLN A CA 1
ATOM 986 C C . GLN A 1 122 ? -2.843 -0.404 4.586 1.00 86.25 122 GLN A C 1
ATOM 988 O O . GLN A 1 122 ? -2.403 -1.503 4.889 1.00 86.25 122 GLN A O 1
ATOM 993 N N . CYS A 1 123 ? -2.369 0.719 5.135 1.00 86.56 123 CYS A N 1
ATOM 994 C CA . CYS A 1 123 ? -1.286 0.690 6.116 1.00 86.56 123 CYS A CA 1
ATOM 995 C C . CYS A 1 123 ? -1.731 0.102 7.460 1.00 86.56 123 CYS A C 1
ATOM 997 O O . CYS A 1 123 ? -0.942 -0.595 8.094 1.00 86.56 123 CYS A O 1
ATOM 999 N N . ALA A 1 124 ? -2.971 0.364 7.882 1.00 87.69 124 ALA A N 1
ATOM 1000 C CA . ALA A 1 124 ? -3.540 -0.196 9.105 1.00 87.69 124 ALA A CA 1
ATOM 1001 C C . ALA A 1 124 ? -3.687 -1.723 9.019 1.00 87.69 124 ALA A C 1
ATOM 1003 O O . ALA A 1 124 ? -3.489 -2.412 10.015 1.00 87.69 124 ALA A O 1
ATOM 1004 N N . THR A 1 125 ? -3.988 -2.242 7.824 1.00 84.00 125 THR A N 1
ATOM 1005 C CA . THR A 1 125 ? -4.151 -3.675 7.555 1.00 84.00 125 THR A CA 1
ATOM 1006 C C . THR A 1 125 ? -2.870 -4.374 7.101 1.00 84.00 125 THR A C 1
ATOM 1008 O O . THR A 1 125 ? -2.893 -5.583 6.884 1.00 84.00 125 THR A O 1
ATOM 1011 N N . THR A 1 126 ? -1.751 -3.658 6.950 1.00 83.50 126 THR A N 1
ATOM 1012 C CA . THR A 1 126 ? -0.455 -4.290 6.677 1.00 83.50 126 THR A CA 1
ATOM 1013 C C . THR A 1 126 ? 0.050 -4.964 7.956 1.00 83.50 126 THR A C 1
ATOM 1015 O O . THR A 1 126 ? 0.308 -4.272 8.943 1.00 83.50 126 THR A O 1
ATOM 1018 N N . PRO A 1 127 ? 0.225 -6.294 7.961 1.00 80.50 127 PRO A N 1
ATOM 1019 C CA . PRO A 1 127 ? 0.693 -7.015 9.136 1.00 80.50 127 PRO A CA 1
ATOM 1020 C C . PRO A 1 127 ? 2.187 -6.772 9.381 1.00 80.50 127 PRO A C 1
ATOM 1022 O O . PRO A 1 127 ? 2.927 -6.371 8.483 1.00 80.50 127 PRO A O 1
ATOM 1025 N N . HIS A 1 128 ? 2.647 -7.076 10.599 1.00 82.31 128 HIS A N 1
ATOM 1026 C CA . HIS A 1 128 ? 4.050 -6.906 10.999 1.00 82.31 128 HIS A CA 1
ATOM 1027 C C . HIS A 1 128 ? 5.036 -7.661 10.098 1.00 82.31 128 HIS A C 1
ATOM 1029 O O . HIS A 1 128 ? 6.156 -7.206 9.882 1.00 82.31 128 HIS A O 1
ATOM 1035 N N . SER A 1 129 ? 4.629 -8.820 9.582 1.00 85.44 129 SER A N 1
ATOM 1036 C CA . SER A 1 129 ? 5.418 -9.597 8.635 1.00 85.44 129 SER A CA 1
ATOM 1037 C C . SER A 1 129 ? 4.528 -10.299 7.626 1.00 85.44 129 SER A C 1
ATOM 1039 O O . SER A 1 129 ? 3.452 -10.765 7.989 1.00 85.44 129 SER A O 1
ATOM 1041 N N . PHE A 1 130 ? 4.974 -10.390 6.377 1.00 85.38 130 PHE A N 1
ATOM 1042 C CA . PHE A 1 130 ? 4.220 -10.997 5.282 1.00 85.38 130 PHE A CA 1
ATOM 1043 C C . PHE A 1 130 ? 5.140 -11.366 4.120 1.00 85.38 130 PHE A C 1
ATOM 1045 O O . PHE A 1 130 ? 6.218 -10.799 3.937 1.00 85.38 130 PHE A O 1
ATOM 1052 N N . THR A 1 131 ? 4.677 -12.283 3.276 1.00 85.50 131 THR A N 1
ATOM 1053 C CA . THR A 1 131 ? 5.329 -12.566 1.997 1.00 85.50 131 THR A CA 1
ATOM 1054 C C . THR A 1 131 ? 4.948 -11.500 0.979 1.00 85.50 131 THR A C 1
ATOM 1056 O O . THR A 1 131 ? 3.798 -11.402 0.549 1.00 85.50 131 THR A O 1
ATOM 1059 N N . TYR A 1 132 ? 5.926 -10.710 0.556 1.00 82.81 132 TYR A N 1
ATOM 1060 C CA . TYR A 1 132 ? 5.783 -9.779 -0.545 1.00 82.81 132 TYR A CA 1
ATOM 1061 C C . TYR A 1 132 ? 6.061 -10.486 -1.871 1.00 82.81 132 TYR A C 1
ATOM 1063 O O . TYR A 1 132 ? 7.168 -10.959 -2.143 1.00 82.81 132 TYR A O 1
ATOM 1071 N N . GLN A 1 133 ? 5.023 -10.579 -2.698 1.00 72.56 133 GLN A N 1
ATOM 1072 C CA . GLN A 1 133 ? 5.087 -11.262 -3.985 1.00 72.56 133 GLN A CA 1
ATOM 1073 C C . GLN A 1 133 ? 5.748 -10.364 -5.033 1.00 72.56 133 GLN A C 1
ATOM 1075 O O . GLN A 1 133 ? 5.113 -9.461 -5.580 1.00 72.56 133 GLN A O 1
ATOM 1080 N N . THR A 1 134 ? 7.010 -10.654 -5.337 1.00 69.69 134 THR A N 1
ATOM 1081 C CA . THR A 1 134 ? 7.688 -10.191 -6.556 1.00 69.69 134 THR A CA 1
ATOM 1082 C C . THR A 1 134 ? 8.018 -11.397 -7.449 1.00 69.69 134 THR A C 1
ATOM 1084 O O . THR A 1 134 ? 7.517 -12.496 -7.201 1.00 69.69 134 THR A O 1
ATOM 1087 N N . LYS A 1 135 ? 8.848 -11.223 -8.489 1.00 69.94 135 LYS A N 1
ATOM 1088 C CA . LYS A 1 135 ? 9.400 -12.348 -9.269 1.00 69.94 135 LYS A CA 1
ATOM 1089 C C . LYS A 1 135 ? 10.115 -13.354 -8.356 1.00 69.94 135 LYS A C 1
ATOM 1091 O O . LYS A 1 135 ? 9.927 -14.557 -8.513 1.00 69.94 135 LYS A O 1
ATOM 1096 N N . GLU A 1 136 ? 10.865 -12.849 -7.379 1.00 76.31 136 GLU A N 1
ATOM 1097 C CA . GLU A 1 136 ? 11.393 -13.611 -6.247 1.00 76.31 136 GLU A CA 1
ATOM 1098 C C . GLU A 1 136 ? 10.620 -13.174 -4.994 1.00 76.31 136 GLU A C 1
ATOM 1100 O O . GLU A 1 136 ? 10.570 -11.996 -4.644 1.00 76.31 136 GLU A O 1
ATOM 1105 N N . SER A 1 137 ? 9.892 -14.090 -4.356 1.00 81.94 137 SER A N 1
ATOM 1106 C CA . SER A 1 137 ? 9.083 -13.723 -3.188 1.00 81.94 137 SER A CA 1
ATOM 1107 C C . SER A 1 137 ? 9.981 -13.444 -1.983 1.00 81.94 137 SER A C 1
ATOM 1109 O O . SER A 1 137 ? 10.802 -14.286 -1.626 1.00 81.94 137 SER A O 1
ATOM 1111 N N . HIS A 1 138 ? 9.789 -12.297 -1.329 1.00 86.56 138 HIS A N 1
ATOM 1112 C CA . HIS A 1 138 ? 10.529 -11.919 -0.123 1.00 86.56 138 HIS A CA 1
ATOM 1113 C C . HIS A 1 138 ? 9.612 -11.985 1.098 1.00 86.56 138 HIS A C 1
ATOM 1115 O O . HIS A 1 138 ? 8.529 -11.407 1.087 1.00 86.56 138 HIS A O 1
ATOM 1121 N N . TYR A 1 139 ? 10.044 -12.643 2.173 1.00 88.75 139 TYR A N 1
ATOM 1122 C CA . TYR A 1 139 ? 9.361 -12.553 3.466 1.00 88.75 139 TYR A CA 1
ATOM 1123 C C . TYR A 1 139 ? 9.847 -11.305 4.203 1.00 88.75 139 TYR A C 1
ATOM 1125 O O . TYR A 1 139 ? 11.009 -11.250 4.614 1.00 88.75 139 TYR A O 1
ATOM 1133 N N . LEU A 1 140 ? 8.979 -10.302 4.323 1.00 89.12 140 LEU A N 1
ATOM 1134 C CA . LEU A 1 140 ? 9.296 -9.019 4.939 1.00 89.12 140 LEU A CA 1
ATOM 1135 C C . LEU A 1 140 ? 8.833 -8.985 6.387 1.00 89.12 140 LEU A C 1
ATOM 1137 O O . LEU A 1 140 ? 7.799 -9.557 6.724 1.00 89.12 140 LEU A O 1
ATOM 1141 N N . PHE A 1 141 ? 9.576 -8.265 7.217 1.00 88.50 141 PHE A N 1
ATOM 1142 C CA . PHE A 1 141 ? 9.167 -7.883 8.562 1.00 88.50 141 PHE A CA 1
ATOM 1143 C C . PHE A 1 141 ? 9.432 -6.399 8.789 1.00 88.50 141 PHE A C 1
ATOM 1145 O O . PHE A 1 141 ? 10.335 -5.804 8.195 1.00 88.50 141 PHE A O 1
ATOM 1152 N N . TYR A 1 142 ? 8.612 -5.802 9.638 1.00 85.62 142 TYR A N 1
ATOM 1153 C CA . TYR A 1 142 ? 8.679 -4.395 9.970 1.00 85.62 142 TYR A CA 1
ATOM 1154 C C . TYR A 1 142 ? 9.818 -4.112 10.960 1.00 85.62 142 TYR A C 1
ATOM 1156 O O . TYR A 1 142 ? 9.868 -4.672 12.053 1.00 85.62 142 TYR A O 1
ATOM 1164 N N . ASP A 1 143 ? 10.712 -3.205 10.581 1.00 85.44 143 ASP A N 1
ATOM 1165 C CA . ASP A 1 143 ? 11.878 -2.774 11.347 1.00 85.44 143 ASP A CA 1
ATOM 1166 C C . ASP A 1 143 ? 11.833 -1.250 11.560 1.00 85.44 143 ASP A C 1
ATOM 1168 O O . ASP A 1 143 ? 11.914 -0.455 10.617 1.00 85.44 143 ASP A O 1
ATOM 1172 N N . VAL A 1 144 ? 11.704 -0.840 12.826 1.00 80.31 144 VAL A N 1
ATOM 1173 C CA . VAL A 1 144 ? 11.648 0.569 13.257 1.00 80.31 144 VAL A CA 1
ATOM 1174 C C . VAL A 1 144 ? 12.999 1.281 13.212 1.00 80.31 144 VAL A C 1
ATOM 1176 O O . VAL A 1 144 ? 13.062 2.515 13.155 1.00 80.31 144 VAL A O 1
ATOM 1179 N N . GLU A 1 145 ? 14.092 0.527 13.234 1.00 81.75 145 GLU A N 1
ATOM 1180 C CA . GLU A 1 145 ? 15.455 1.045 13.274 1.00 81.75 145 GLU A CA 1
ATOM 1181 C C . GLU A 1 145 ? 16.101 1.069 11.890 1.00 81.75 145 GLU A C 1
ATOM 1183 O O . GLU A 1 145 ? 17.057 1.826 11.694 1.00 81.75 145 GLU A O 1
ATOM 1188 N N . ASN A 1 146 ? 15.566 0.326 10.913 1.00 82.56 146 ASN A N 1
ATOM 1189 C CA . ASN A 1 146 ? 16.141 0.277 9.575 1.00 82.56 146 ASN A CA 1
ATOM 1190 C C . ASN A 1 146 ? 16.229 1.665 8.936 1.00 82.56 146 ASN A C 1
ATOM 1192 O O . ASN A 1 146 ? 15.298 2.472 8.954 1.00 82.56 146 ASN A O 1
ATOM 1196 N N . ARG A 1 147 ? 17.401 1.922 8.354 1.00 79.81 147 ARG A N 1
ATOM 1197 C CA . ARG A 1 147 ? 17.835 3.205 7.796 1.00 79.81 147 ARG A CA 1
ATOM 1198 C C . ARG A 1 147 ? 18.281 3.081 6.331 1.00 79.81 147 ARG A C 1
ATOM 1200 O O . ARG A 1 147 ? 18.890 4.014 5.803 1.00 79.81 147 ARG A O 1
ATOM 1207 N N . SER A 1 148 ? 18.015 1.944 5.700 1.00 85.94 148 SER A N 1
ATOM 1208 C CA . SER A 1 148 ? 18.417 1.644 4.323 1.00 85.94 148 SER A CA 1
ATOM 1209 C C . SER A 1 148 ? 17.527 2.356 3.299 1.00 85.94 148 SER A C 1
ATOM 1211 O O . SER A 1 148 ? 16.413 2.777 3.615 1.00 85.94 148 SER A O 1
ATOM 1213 N N . ASP A 1 149 ? 18.016 2.506 2.068 1.00 88.19 149 ASP A N 1
ATOM 1214 C CA . ASP A 1 149 ? 17.209 3.044 0.973 1.00 88.19 149 ASP A CA 1
ATOM 1215 C C . ASP A 1 149 ? 16.171 2.017 0.505 1.00 88.19 149 ASP A C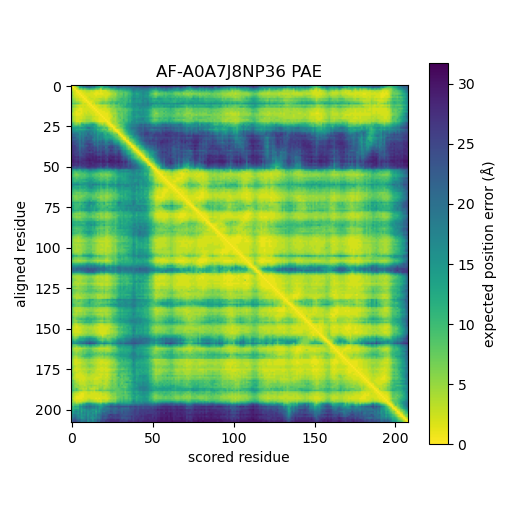 1
ATOM 1217 O O . ASP A 1 149 ? 16.431 0.817 0.458 1.00 88.19 149 ASP A O 1
ATOM 1221 N N . CYS A 1 150 ? 14.988 2.499 0.125 1.00 89.06 150 CYS A N 1
ATOM 1222 C CA . CYS A 1 150 ? 13.933 1.648 -0.409 1.00 89.06 150 CYS A CA 1
ATOM 1223 C C . CYS A 1 150 ? 14.312 1.091 -1.789 1.00 89.06 150 CYS A C 1
ATOM 1225 O O . CYS A 1 150 ? 14.525 1.863 -2.726 1.00 89.06 150 CYS A O 1
ATOM 1227 N N . SER A 1 151 ? 14.271 -0.231 -1.951 1.00 88.50 151 SER A N 1
ATOM 1228 C CA . SER A 1 151 ? 14.492 -0.949 -3.211 1.00 88.50 151 SER A CA 1
ATOM 1229 C C . SER A 1 151 ? 13.490 -0.550 -4.303 1.00 88.50 151 SER A C 1
ATOM 1231 O O . SER A 1 151 ? 13.785 -0.662 -5.488 1.00 88.50 151 SER A O 1
ATOM 1233 N N . ALA A 1 152 ? 12.306 -0.039 -3.943 1.00 88.06 152 ALA A N 1
ATOM 1234 C CA . ALA A 1 152 ? 11.308 0.397 -4.921 1.00 88.06 152 ALA A CA 1
ATOM 1235 C C . ALA A 1 152 ? 11.578 1.797 -5.475 1.00 88.06 152 ALA A C 1
ATOM 1237 O O . ALA A 1 152 ? 11.602 1.993 -6.683 1.00 88.06 152 ALA A O 1
ATOM 1238 N N . CYS A 1 153 ? 11.724 2.796 -4.603 1.00 87.56 153 CYS A N 1
ATOM 1239 C CA . CYS A 1 153 ? 11.783 4.198 -5.019 1.00 87.56 153 CYS A CA 1
ATOM 1240 C C . CYS A 1 153 ? 13.191 4.799 -4.940 1.00 87.56 153 CYS A C 1
ATOM 1242 O O . CYS A 1 153 ? 13.380 5.943 -5.362 1.00 87.56 153 CYS A O 1
ATOM 1244 N N . GLY A 1 154 ? 14.168 4.060 -4.410 1.00 87.44 154 GLY A N 1
ATOM 1245 C CA . GLY A 1 154 ? 15.542 4.521 -4.216 1.00 87.44 154 GLY A CA 1
ATOM 1246 C C . GLY A 1 154 ? 15.642 5.704 -3.257 1.00 87.44 154 GLY A C 1
ATOM 1247 O O . GLY A 1 154 ? 16.486 6.578 -3.444 1.00 87.44 154 GLY A O 1
ATOM 1248 N N . ARG A 1 155 ? 14.701 5.823 -2.313 1.00 83.44 155 ARG A N 1
ATOM 1249 C CA . ARG A 1 155 ? 14.660 6.916 -1.340 1.00 83.44 155 ARG A CA 1
ATOM 1250 C C . ARG A 1 155 ? 14.513 6.354 0.056 1.00 83.44 155 ARG A C 1
ATOM 1252 O O . ARG A 1 155 ? 13.641 5.523 0.313 1.00 83.44 155 ARG A O 1
ATOM 1259 N N . ARG A 1 156 ? 15.278 6.919 0.970 1.00 77.75 156 ARG A N 1
ATOM 1260 C CA . ARG A 1 156 ? 14.965 6.909 2.388 1.00 77.75 156 ARG A CA 1
ATOM 1261 C C . ARG A 1 156 ? 13.979 8.021 2.720 1.00 77.75 156 ARG A C 1
ATOM 1263 O O . ARG A 1 156 ? 14.102 9.137 2.211 1.00 77.75 156 ARG A O 1
ATOM 1270 N N . ARG A 1 157 ? 13.020 7.727 3.590 1.00 73.88 157 ARG A N 1
ATOM 1271 C CA . ARG A 1 157 ? 12.127 8.735 4.160 1.00 73.88 157 ARG A CA 1
ATOM 1272 C C . ARG A 1 157 ? 12.529 9.043 5.603 1.00 73.88 157 ARG A C 1
ATOM 1274 O O . ARG A 1 157 ? 13.160 8.227 6.278 1.00 73.88 157 ARG A O 1
ATOM 1281 N N . TYR A 1 158 ? 12.304 10.283 6.028 1.00 62.31 158 TYR A N 1
ATOM 1282 C CA . TYR A 1 158 ? 12.768 10.773 7.328 1.00 62.31 158 TYR A CA 1
ATOM 1283 C C . TYR A 1 158 ? 11.931 10.150 8.446 1.00 62.31 158 TYR A C 1
ATOM 1285 O O . TYR A 1 158 ? 10.713 10.178 8.373 1.00 62.31 158 TYR A O 1
ATOM 1293 N N . ASN A 1 159 ? 12.587 9.628 9.487 1.00 60.50 159 ASN A N 1
ATOM 1294 C CA . ASN A 1 159 ? 11.945 8.967 10.636 1.00 60.50 159 ASN A CA 1
ATOM 1295 C C . ASN A 1 159 ? 11.091 7.734 10.295 1.00 60.50 159 ASN A C 1
ATOM 1297 O O . ASN A 1 159 ? 10.333 7.277 11.144 1.00 60.50 159 ASN A O 1
ATOM 1301 N N . GLU A 1 160 ? 11.232 7.179 9.091 1.00 66.75 160 GLU A N 1
ATOM 1302 C CA . GLU A 1 160 ? 10.473 6.000 8.701 1.00 66.75 160 GLU A CA 1
ATOM 1303 C C . GLU A 1 160 ? 11.193 4.708 9.074 1.00 66.75 160 GLU A C 1
ATOM 1305 O O . GLU A 1 160 ? 12.403 4.540 8.898 1.00 66.75 160 GLU A O 1
ATOM 1310 N N . SER A 1 161 ? 10.384 3.799 9.584 1.00 76.62 161 SER A N 1
ATOM 1311 C CA . SER A 1 161 ? 10.591 2.365 9.606 1.00 76.62 161 SER A 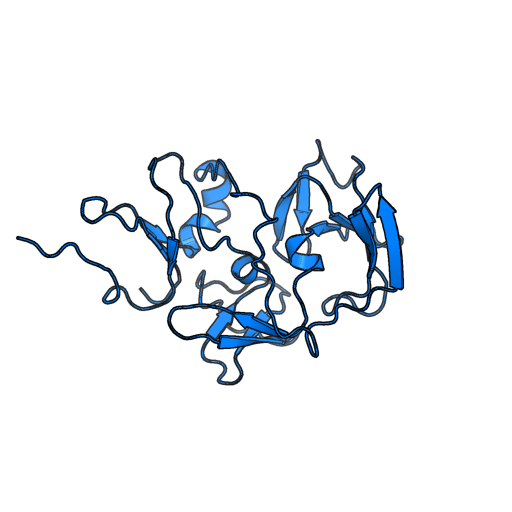CA 1
ATOM 1312 C C . SER A 1 161 ? 10.521 1.772 8.197 1.00 76.62 161 SER A C 1
ATOM 1314 O O . SER A 1 161 ? 10.069 2.404 7.237 1.00 76.62 161 SER A O 1
ATOM 1316 N N . SER A 1 162 ? 10.978 0.536 8.039 1.00 86.81 162 SER A N 1
ATOM 1317 C CA . SER A 1 162 ? 10.914 -0.161 6.755 1.00 86.81 162 SER A CA 1
ATOM 1318 C C . SER A 1 162 ? 10.495 -1.607 6.926 1.00 86.81 162 SER A C 1
ATOM 1320 O O . SER A 1 162 ? 10.626 -2.186 7.993 1.00 86.81 162 SER A O 1
ATOM 1322 N N . ASN A 1 163 ? 10.027 -2.200 5.838 1.00 88.19 163 ASN A N 1
ATOM 1323 C CA . ASN A 1 163 ? 9.779 -3.624 5.727 1.00 88.19 163 ASN A CA 1
ATOM 1324 C C . ASN A 1 163 ? 10.990 -4.236 5.028 1.00 88.19 163 ASN A C 1
ATOM 1326 O O . ASN A 1 163 ? 11.248 -3.933 3.861 1.00 88.19 163 ASN A O 1
ATOM 1330 N N . ILE A 1 164 ? 11.761 -5.026 5.762 1.00 90.19 164 ILE A N 1
ATOM 1331 C CA . ILE A 1 164 ? 13.037 -5.588 5.319 1.00 90.19 164 ILE A CA 1
ATOM 1332 C C . ILE A 1 164 ? 12.918 -7.107 5.218 1.00 90.19 164 ILE A C 1
ATOM 1334 O O . ILE A 1 164 ? 12.243 -7.745 6.027 1.00 90.19 164 ILE A O 1
ATOM 1338 N N . CYS A 1 165 ? 13.528 -7.696 4.193 1.00 90.25 165 CYS A N 1
ATOM 1339 C CA . CYS A 1 165 ? 13.642 -9.146 4.092 1.00 90.25 165 CYS A CA 1
ATOM 1340 C C . CYS A 1 165 ? 14.719 -9.678 5.053 1.00 90.25 165 CYS A C 1
ATOM 1342 O O . CYS A 1 165 ? 15.611 -8.953 5.489 1.00 90.25 165 CYS A O 1
ATOM 1344 N N . LYS A 1 166 ? 14.691 -10.980 5.349 1.00 84.94 166 LYS A N 1
ATOM 1345 C CA . LYS A 1 166 ? 15.686 -11.618 6.232 1.00 84.94 166 LYS A CA 1
ATOM 1346 C C . LYS A 1 166 ? 17.139 -11.408 5.790 1.00 84.94 166 LYS A C 1
ATOM 1348 O O . LYS A 1 166 ? 18.009 -11.269 6.646 1.00 84.94 166 LYS A O 1
ATOM 1353 N N . ASP A 1 167 ? 17.384 -11.389 4.486 1.00 84.25 167 ASP A N 1
ATOM 1354 C CA . ASP A 1 167 ? 18.730 -11.265 3.923 1.00 84.25 167 ASP A CA 1
ATOM 1355 C C . ASP A 1 167 ? 19.198 -9.799 3.826 1.00 84.25 167 ASP A C 1
ATOM 1357 O O . ASP A 1 167 ? 20.374 -9.534 3.583 1.00 84.25 167 ASP A O 1
ATOM 1361 N N . GLY A 1 168 ? 18.296 -8.840 4.073 1.00 83.31 168 GLY A N 1
ATOM 1362 C CA . GLY A 1 168 ? 18.565 -7.402 4.064 1.00 83.31 168 GLY A CA 1
ATOM 1363 C C . GLY A 1 168 ? 18.822 -6.791 2.683 1.00 83.31 168 GLY A C 1
ATOM 1364 O O . GLY A 1 168 ? 19.143 -5.608 2.596 1.00 83.31 168 GLY A O 1
ATOM 1365 N N . ASP A 1 169 ? 18.681 -7.567 1.608 1.00 86.00 169 ASP A N 1
ATOM 1366 C CA . ASP A 1 169 ? 18.891 -7.140 0.220 1.00 86.00 169 ASP A CA 1
ATOM 1367 C C . ASP A 1 169 ? 17.657 -6.473 -0.411 1.00 86.00 169 ASP A C 1
ATOM 1369 O O . ASP A 1 169 ? 17.764 -5.777 -1.425 1.00 86.00 169 ASP A O 1
ATOM 1373 N N . PHE A 1 170 ? 16.493 -6.625 0.220 1.00 88.88 170 PHE A N 1
ATOM 13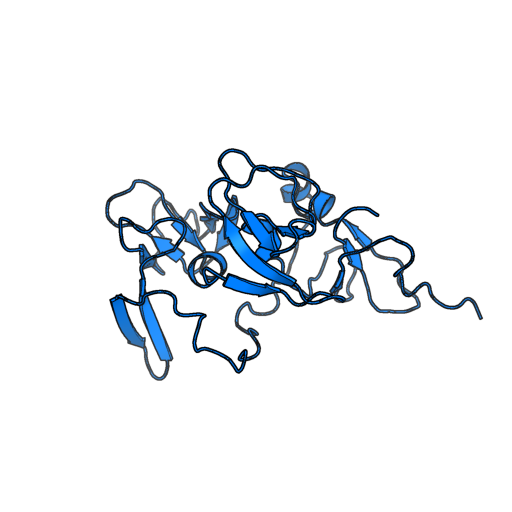74 C CA . PHE A 1 170 ? 15.231 -6.059 -0.228 1.00 88.88 170 PHE A CA 1
ATOM 1375 C C . PHE A 1 170 ? 14.533 -5.298 0.901 1.00 88.88 170 PHE A C 1
ATOM 1377 O O . PHE A 1 170 ? 14.177 -5.857 1.942 1.00 88.88 170 PHE A O 1
ATOM 1384 N N . VAL A 1 171 ? 14.337 -3.998 0.680 1.00 89.88 171 VAL A N 1
ATOM 1385 C CA . VAL A 1 171 ? 13.811 -3.049 1.665 1.00 89.88 171 VAL A CA 1
ATOM 1386 C C . VAL A 1 171 ? 12.700 -2.224 1.030 1.00 89.88 171 VAL A C 1
ATOM 1388 O O . VAL A 1 171 ? 12.897 -1.594 -0.007 1.00 89.88 171 VAL A O 1
ATOM 1391 N N . LEU A 1 172 ? 11.536 -2.156 1.670 1.00 89.62 172 LEU A N 1
ATOM 1392 C CA . LEU A 1 172 ? 10.423 -1.312 1.243 1.00 89.62 172 LEU A CA 1
ATOM 1393 C C . LEU A 1 172 ? 9.966 -0.387 2.369 1.00 89.62 172 LEU A C 1
ATOM 1395 O O . LEU A 1 172 ? 9.606 -0.835 3.455 1.00 89.62 172 LEU A O 1
ATOM 1399 N N . ASN A 1 173 ? 9.888 0.913 2.094 1.00 88.25 173 ASN A N 1
ATOM 1400 C CA . ASN A 1 173 ? 9.221 1.847 3.006 1.00 88.25 173 ASN A CA 1
ATOM 1401 C C . ASN A 1 173 ? 7.706 1.585 3.016 1.00 88.25 173 ASN A C 1
ATOM 1403 O O . ASN A 1 173 ? 7.159 1.047 2.048 1.00 88.25 173 ASN A O 1
ATOM 1407 N N . SER A 1 174 ? 7.012 2.046 4.055 1.00 83.00 174 SER A N 1
ATOM 1408 C CA . SER A 1 174 ? 5.566 1.847 4.259 1.00 83.00 174 SER A CA 1
ATOM 1409 C C . SER A 1 174 ? 4.698 2.256 3.059 1.00 83.00 174 SER A C 1
ATOM 1411 O O . SER A 1 174 ? 3.722 1.581 2.729 1.00 83.00 174 SER A O 1
ATOM 1413 N N . GLY A 1 175 ? 5.074 3.316 2.334 1.00 83.81 175 GLY A N 1
ATOM 1414 C CA . GLY A 1 175 ? 4.384 3.682 1.092 1.00 83.81 175 GLY A CA 1
ATOM 1415 C C . GLY A 1 175 ? 4.680 2.760 -0.090 1.00 83.81 175 GLY A C 1
ATOM 1416 O O . GLY A 1 175 ? 3.806 2.499 -0.902 1.00 83.81 175 GLY A O 1
ATOM 1417 N N . CYS A 1 176 ? 5.891 2.218 -0.194 1.00 87.31 176 CYS A N 1
ATOM 1418 C CA . CYS A 1 176 ? 6.246 1.332 -1.303 1.00 87.31 176 CYS A CA 1
ATOM 1419 C C . CYS A 1 176 ? 5.712 -0.094 -1.131 1.00 87.31 176 CYS A C 1
ATOM 1421 O O . CYS A 1 176 ? 5.484 -0.766 -2.130 1.00 87.31 176 CYS A O 1
ATOM 1423 N N . VAL A 1 177 ? 5.469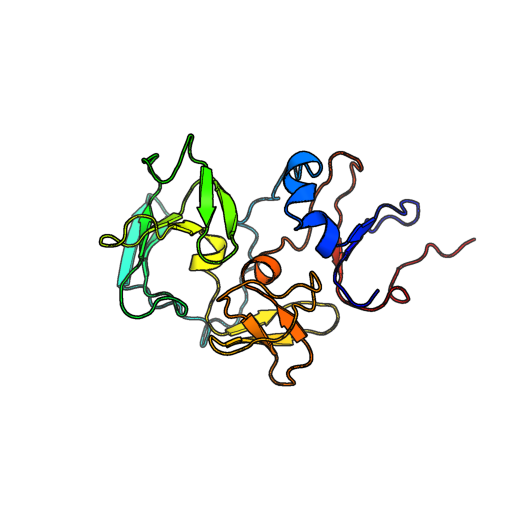 -0.527 0.109 1.00 86.12 177 VAL A N 1
ATOM 1424 C CA . VAL A 1 177 ? 4.774 -1.791 0.404 1.00 86.12 177 VAL A CA 1
ATOM 1425 C C . VAL A 1 177 ? 3.337 -1.784 -0.106 1.00 86.12 177 VAL A C 1
ATOM 1427 O O . VAL A 1 177 ? 2.867 -2.791 -0.622 1.00 86.12 177 VAL A O 1
ATOM 1430 N N . THR A 1 178 ? 2.651 -0.648 0.016 1.00 82.31 178 THR A N 1
ATOM 1431 C CA . THR A 1 178 ? 1.228 -0.501 -0.331 1.00 82.31 178 THR A CA 1
ATOM 1432 C C . THR A 1 178 ? 0.999 -0.110 -1.791 1.00 82.31 178 THR A C 1
ATOM 1434 O O . THR A 1 178 ? -0.126 0.194 -2.184 1.00 82.31 178 THR A O 1
ATOM 1437 N N . LEU A 1 179 ? 2.053 -0.111 -2.616 1.00 82.38 179 LEU A N 1
ATOM 1438 C CA . LEU A 1 179 ? 1.912 0.163 -4.039 1.00 82.38 179 LEU A CA 1
ATOM 1439 C C . LEU A 1 179 ? 1.041 -0.908 -4.707 1.00 82.38 179 LEU A C 1
ATOM 1441 O O . LEU A 1 179 ? 1.272 -2.103 -4.500 1.00 82.38 179 LEU A O 1
ATOM 1445 N N . PRO A 1 180 ? 0.069 -0.501 -5.538 1.00 80.88 180 PRO A N 1
ATOM 1446 C CA . PRO A 1 180 ? -0.774 -1.454 -6.232 1.00 80.88 180 PRO A CA 1
ATOM 1447 C C . PRO A 1 180 ? 0.060 -2.259 -7.236 1.00 80.88 180 PRO A C 1
ATOM 1449 O O . PRO A 1 180 ? 0.895 -1.719 -7.957 1.00 80.88 180 PRO A O 1
ATOM 1452 N N . LYS A 1 181 ? -0.183 -3.570 -7.321 1.00 82.00 181 LYS A N 1
ATOM 1453 C CA . LYS A 1 181 ? 0.522 -4.439 -8.284 1.00 82.00 181 LYS A CA 1
ATOM 1454 C C . LYS A 1 181 ? 0.189 -4.088 -9.737 1.00 82.00 181 LYS A C 1
ATOM 1456 O O . LYS A 1 181 ? 1.016 -4.314 -10.620 1.00 82.00 181 LYS A O 1
ATOM 1461 N N . THR A 1 182 ? -0.996 -3.526 -9.962 1.00 83.12 182 THR A N 1
ATOM 1462 C CA . THR A 1 182 ? -1.485 -3.055 -11.258 1.00 83.12 182 THR A CA 1
ATOM 1463 C C . THR A 1 182 ? -2.012 -1.633 -11.102 1.00 83.12 182 THR A C 1
ATOM 1465 O O . THR A 1 182 ? -2.720 -1.344 -10.144 1.00 83.12 182 THR A O 1
ATOM 1468 N N . SER A 1 183 ? -1.670 -0.735 -12.020 1.00 82.12 183 SER A N 1
ATOM 1469 C CA . SER A 1 183 ? -2.110 0.662 -11.992 1.00 82.12 183 SER A CA 1
ATOM 1470 C C . SER A 1 183 ? -2.403 1.182 -13.399 1.00 82.12 183 SER A C 1
ATOM 1472 O O . SER A 1 183 ? -1.952 0.603 -14.386 1.00 82.12 183 SER A O 1
ATOM 1474 N N . ARG A 1 184 ? -3.153 2.282 -13.499 1.00 82.31 184 ARG A N 1
ATOM 1475 C CA . ARG A 1 184 ? -3.453 2.987 -14.755 1.00 82.31 184 ARG A CA 1
ATOM 1476 C C . ARG A 1 184 ? -2.844 4.380 -14.726 1.00 82.31 184 ARG A C 1
ATOM 1478 O O . ARG A 1 184 ? -2.781 5.017 -13.673 1.00 82.31 184 ARG A O 1
ATOM 1485 N N . HIS A 1 185 ? -2.422 4.866 -15.887 1.00 79.75 185 HIS A N 1
ATOM 1486 C CA . HIS A 1 185 ? -1.844 6.197 -16.024 1.00 79.75 185 HIS A CA 1
ATOM 1487 C C . HIS A 1 185 ? -2.555 6.984 -17.123 1.00 79.75 185 HIS A C 1
ATOM 1489 O O . HIS A 1 185 ? -2.904 6.438 -18.156 1.00 79.75 185 HIS A O 1
ATOM 1495 N N . SER A 1 186 ? -2.725 8.293 -16.957 1.00 76.69 186 SER A N 1
ATOM 1496 C CA . SER A 1 186 ? -3.436 9.129 -17.939 1.00 76.69 186 SER A CA 1
ATOM 1497 C C . SER A 1 186 ? -2.813 9.149 -19.344 1.00 76.69 186 SER A C 1
ATOM 1499 O O . SER A 1 186 ? -3.501 9.451 -20.315 1.00 76.69 186 SER A O 1
ATOM 1501 N N . CYS A 1 187 ? -1.514 8.862 -19.460 1.00 78.94 187 CYS A N 1
ATOM 1502 C CA . CYS A 1 187 ? -0.805 8.812 -20.744 1.00 78.94 187 CYS A CA 1
ATOM 1503 C C . CYS A 1 187 ? -0.850 7.447 -21.446 1.00 78.94 187 CYS A C 1
ATOM 1505 O O . CYS A 1 187 ? -0.355 7.365 -22.566 1.00 78.94 187 CYS A O 1
ATOM 1507 N N . ASP A 1 188 ? -1.395 6.403 -20.817 1.00 79.06 188 ASP A N 1
ATOM 1508 C CA . ASP A 1 188 ? -1.511 5.076 -21.425 1.00 79.06 188 ASP A CA 1
ATOM 1509 C C . ASP A 1 188 ? -2.780 4.363 -20.937 1.00 79.06 188 ASP A C 1
ATOM 1511 O O . ASP A 1 188 ? -3.029 4.232 -19.741 1.00 79.06 188 ASP A O 1
ATOM 1515 N N . GLU A 1 189 ? -3.609 3.897 -21.868 1.00 82.81 189 GLU A N 1
ATOM 1516 C CA . GLU A 1 189 ? -4.890 3.261 -21.531 1.00 82.81 189 GLU A CA 1
ATOM 1517 C C . GLU A 1 189 ? -4.723 1.837 -20.972 1.00 82.81 189 GLU A C 1
ATOM 1519 O O . GLU A 1 189 ? -5.679 1.247 -20.449 1.00 82.81 189 GLU A O 1
ATOM 1524 N N . HIS A 1 190 ? -3.526 1.254 -21.087 1.00 86.31 190 HIS A N 1
ATOM 1525 C CA . HIS A 1 190 ? -3.267 -0.111 -20.675 1.00 86.31 190 HIS A CA 1
ATOM 1526 C C . HIS A 1 190 ? -2.919 -0.195 -19.184 1.00 86.31 190 HIS A C 1
ATOM 1528 O O . HIS A 1 190 ? -2.226 0.663 -18.635 1.00 86.31 190 HIS A O 1
ATOM 1534 N N . PRO A 1 191 ? -3.343 -1.273 -18.504 1.00 86.75 191 PRO A N 1
ATOM 1535 C CA . PRO A 1 191 ? -2.887 -1.546 -17.150 1.00 86.75 191 PRO A CA 1
ATOM 1536 C C . PRO A 1 191 ? -1.374 -1.789 -17.116 1.00 86.75 191 PRO A C 1
ATOM 1538 O O . PRO A 1 191 ? -0.841 -2.628 -17.851 1.00 86.75 191 PRO A O 1
ATOM 1541 N N . LEU A 1 192 ? -0.696 -1.085 -16.218 1.00 85.94 192 LEU A N 1
ATOM 1542 C CA . LEU A 1 192 ? 0.730 -1.214 -15.962 1.00 85.94 192 LEU A CA 1
ATOM 1543 C C . LEU A 1 192 ? 0.942 -2.102 -14.745 1.00 85.94 192 LEU A C 1
ATOM 1545 O O . LEU A 1 192 ? 0.302 -1.902 -13.716 1.00 85.94 192 LEU A O 1
ATOM 1549 N N . LYS A 1 193 ? 1.867 -3.054 -14.838 1.00 86.44 193 LYS A N 1
ATOM 1550 C CA . LYS A 1 193 ? 2.223 -3.948 -13.733 1.00 86.44 193 LYS A CA 1
ATOM 1551 C C . LYS A 1 193 ? 3.515 -3.507 -13.073 1.00 86.44 193 LYS A C 1
ATOM 1553 O O . LYS A 1 193 ? 4.431 -3.065 -13.760 1.00 86.44 193 LYS A O 1
ATOM 1558 N N . LEU A 1 194 ? 3.577 -3.644 -11.756 1.00 84.62 194 LEU A N 1
ATOM 1559 C CA . LEU A 1 194 ? 4.746 -3.330 -10.949 1.00 84.62 194 LEU A CA 1
ATOM 1560 C C . LEU A 1 194 ? 5.786 -4.456 -11.026 1.00 84.62 194 LEU A C 1
ATOM 1562 O O . LEU A 1 194 ? 5.476 -5.621 -10.785 1.00 84.62 194 LEU A O 1
ATOM 1566 N N . PHE A 1 195 ? 7.030 -4.090 -11.320 1.00 83.31 195 PHE A N 1
ATOM 1567 C CA . PHE A 1 195 ? 8.180 -4.982 -11.406 1.00 83.31 195 PHE A CA 1
ATOM 1568 C C . PHE A 1 195 ? 9.333 -4.474 -10.541 1.00 83.31 195 PHE A C 1
ATOM 1570 O O . PHE A 1 195 ? 9.545 -3.266 -10.404 1.00 83.31 195 PHE A O 1
ATOM 1577 N N . TYR A 1 196 ? 10.104 -5.420 -10.008 1.00 79.38 196 TYR A N 1
ATOM 1578 C CA . TYR A 1 196 ? 11.326 -5.200 -9.240 1.00 79.38 196 TYR A CA 1
ATOM 1579 C C . TYR A 1 196 ? 12.453 -5.994 -9.899 1.00 79.38 196 TYR A C 1
ATOM 1581 O O . TYR A 1 196 ? 12.282 -7.188 -10.137 1.00 79.38 196 TYR A O 1
ATOM 1589 N N . GLY A 1 197 ? 13.572 -5.343 -10.218 1.00 66.88 197 GLY A N 1
ATOM 1590 C CA . GLY A 1 197 ? 14.721 -5.996 -10.846 1.00 66.88 197 GLY A CA 1
ATOM 1591 C C . GLY A 1 197 ? 15.338 -5.185 -11.981 1.00 66.88 197 GLY A C 1
ATOM 1592 O O . GLY A 1 197 ? 14.840 -4.127 -12.373 1.00 66.88 197 GLY A O 1
ATOM 1593 N N . ASP A 1 198 ? 16.456 -5.687 -12.502 1.00 53.44 198 ASP A N 1
ATOM 1594 C CA . ASP A 1 198 ? 17.221 -4.991 -13.524 1.00 53.44 198 ASP A CA 1
ATOM 1595 C C . ASP A 1 198 ? 16.494 -4.896 -14.869 1.00 53.44 198 ASP A C 1
ATOM 1597 O O . ASP A 1 198 ? 15.676 -5.730 -15.243 1.00 53.44 198 ASP A O 1
ATOM 1601 N N . SER A 1 199 ? 16.858 -3.884 -15.660 1.00 50.97 199 SER A N 1
ATOM 1602 C CA . SER A 1 199 ? 16.217 -3.536 -16.941 1.00 50.97 199 SER A CA 1
ATOM 1603 C C . SER A 1 199 ? 16.330 -4.622 -18.019 1.00 50.97 199 SER A C 1
ATOM 1605 O O . SER A 1 199 ? 15.769 -4.467 -19.098 1.00 50.97 199 SER A O 1
ATOM 1607 N N . ASN A 1 200 ? 17.054 -5.706 -17.745 1.00 48.28 200 ASN A N 1
ATOM 1608 C CA . ASN A 1 200 ? 17.176 -6.858 -18.634 1.00 48.28 200 ASN A CA 1
ATOM 1609 C C . ASN A 1 200 ? 16.034 -7.871 -18.459 1.00 48.28 200 ASN A C 1
ATOM 1611 O O . ASN A 1 200 ? 15.869 -8.731 -19.315 1.00 48.28 200 ASN A O 1
ATOM 1615 N N . ASP A 1 201 ? 15.235 -7.747 -17.395 1.00 49.44 201 ASP A N 1
ATOM 1616 C CA . ASP A 1 201 ? 14.007 -8.523 -17.183 1.00 49.44 201 ASP A CA 1
ATOM 1617 C C . ASP A 1 201 ? 12.779 -7.891 -17.859 1.00 49.44 201 ASP A C 1
ATOM 1619 O O . ASP A 1 201 ? 11.648 -8.340 -17.658 1.00 49.44 201 ASP A O 1
ATOM 1623 N N . TYR A 1 202 ? 12.989 -6.869 -18.697 1.00 52.69 202 TYR A N 1
ATOM 1624 C CA . TYR A 1 202 ? 11.959 -6.439 -19.630 1.00 52.69 202 TYR A CA 1
ATOM 1625 C C . TYR A 1 202 ? 11.537 -7.633 -20.488 1.00 52.69 202 TYR A C 1
ATOM 1627 O O . TYR A 1 202 ? 12.392 -8.228 -21.154 1.00 52.69 202 TYR A O 1
ATOM 1635 N N . PRO A 1 203 ? 10.233 -7.934 -20.601 1.00 50.41 203 PRO A N 1
ATOM 1636 C CA . PRO A 1 203 ? 9.735 -8.567 -21.804 1.00 50.41 203 PRO A CA 1
ATOM 1637 C C . PRO A 1 203 ? 9.896 -7.539 -22.929 1.00 50.41 203 PRO A C 1
ATOM 1639 O O . PRO A 1 203 ? 8.958 -6.840 -23.297 1.00 50.41 203 PRO A O 1
ATOM 1642 N N . LEU A 1 204 ? 11.121 -7.383 -23.438 1.00 45.94 204 LEU A N 1
ATOM 1643 C CA . LEU A 1 204 ? 11.327 -6.684 -24.692 1.00 45.94 204 LEU A CA 1
ATOM 1644 C C . LEU A 1 204 ? 10.522 -7.459 -25.736 1.00 45.94 204 LEU A C 1
ATOM 1646 O O . LEU A 1 204 ? 10.642 -8.693 -25.788 1.00 45.94 204 LEU A O 1
ATOM 1650 N N . PRO A 1 205 ? 9.704 -6.790 -26.563 1.00 40.34 205 PRO A N 1
ATOM 1651 C CA . PRO A 1 205 ? 9.133 -7.454 -27.715 1.00 40.34 205 PRO A CA 1
ATOM 1652 C C . PRO A 1 205 ? 10.261 -8.113 -28.495 1.00 40.34 205 PRO A C 1
ATOM 1654 O O . PRO A 1 205 ? 11.257 -7.482 -28.857 1.00 40.34 205 PRO A O 1
ATOM 1657 N N . SER A 1 206 ? 10.109 -9.414 -28.724 1.00 35.53 206 SER A N 1
ATOM 1658 C CA . SER A 1 206 ? 10.921 -10.105 -29.709 1.00 35.53 206 SER A CA 1
ATOM 1659 C C . SER A 1 206 ? 10.668 -9.397 -31.035 1.00 35.53 206 SER A C 1
ATOM 1661 O O . SER A 1 206 ? 9.554 -9.452 -31.552 1.00 35.53 206 SER A O 1
ATOM 1663 N N . LEU A 1 207 ? 11.668 -8.676 -31.541 1.00 33.56 207 LEU A N 1
ATOM 1664 C 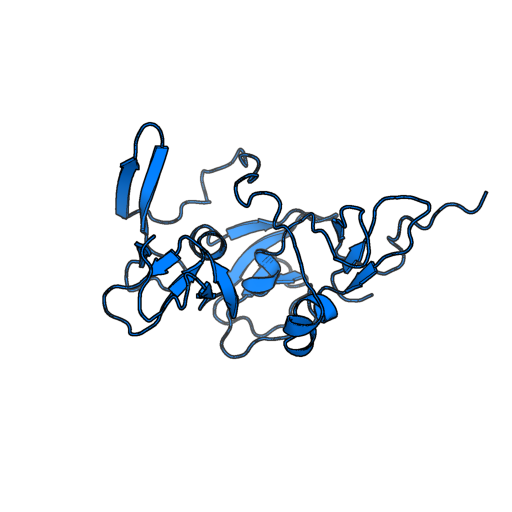CA . LEU A 1 207 ? 11.646 -8.159 -32.903 1.00 33.56 207 LEU A CA 1
ATOM 1665 C C . LEU A 1 207 ? 11.528 -9.375 -33.828 1.00 33.56 207 LEU A C 1
ATOM 1667 O O . LEU A 1 207 ? 12.456 -10.184 -33.894 1.00 33.56 207 LEU A O 1
ATOM 1671 N N . VAL A 1 208 ? 10.367 -9.530 -34.466 1.00 37.06 208 VAL A N 1
ATOM 1672 C CA . VAL A 1 208 ? 10.154 -10.473 -35.572 1.00 37.06 208 VAL A CA 1
ATOM 1673 C C . VAL A 1 208 ? 10.381 -9.733 -36.878 1.00 37.06 208 VAL A C 1
ATOM 1675 O O . VAL A 1 208 ? 9.848 -8.607 -37.002 1.00 37.06 208 VAL A O 1
#

Foldseek 3Di:
DQAKKWAFPDQPGGDIDALLCCPDPVCVVPWPLPDDPPPPPPPPPPPPPQQDFAQPDWDDDPPDIDRQWTAAPVHRPFIWGKDFDQDPQQDVQWHQAPQQRDTDGGIWTHTPPDDRHTHDPLLSSGGQWDFDDAVDIFIWGKAQPDQDAASHNRDGDPSWIWTAGPVRPHIHGSNRSSDDQWTDTPVDRGIIGMHGDDPVPPPNNDDD

Mean predicted aligned error: 10.07 Å

Solvent-accessible surface area (backbone atoms only — not comparable to full-atom values): 12335 Å² total; per-residue (Å²): 70,94,34,16,31,32,33,40,83,49,69,91,45,87,57,70,44,45,36,40,56,66,74,30,84,81,22,70,85,72,58,54,63,81,48,79,70,63,91,76,75,66,74,82,70,91,72,70,87,75,46,76,62,51,65,78,37,73,44,75,60,85,94,44,80,41,69,41,24,31,43,38,88,95,45,69,92,50,57,32,34,57,42,77,75,75,47,94,71,20,64,94,39,34,29,61,17,69,70,47,65,43,79,40,66,67,54,31,30,32,37,92,88,50,95,72,54,33,31,37,52,70,69,66,69,52,44,61,39,49,77,46,84,54,97,69,71,39,57,28,35,66,34,77,78,48,82,68,57,13,42,37,48,69,48,67,64,87,96,42,39,27,34,34,25,88,86,66,86,45,32,30,35,56,43,61,67,70,52,65,63,54,42,39,46,85,93,43,96,56,63,20,37,59,46,75,58,51,66,82,74,54,84,65,56,79,86,125

pLDDT: mean 76.08, std 16.76, range [32.59, 92.44]

Radius of gyration: 17.99 Å; Cα contacts (8 Å, |Δi|>4): 376; chains: 1; bounding box: 44×38×58 Å

Sequence (208 aa):
MEHGSYCCSRPDCDFVIHVKCATSEASKFWYNVTEFENPNEFTELDEFENLIIPVLQEIKVGDNVVAAEIIHSSHDQHSLTFNDEINYNKIYGIFKCWLCEYDCSGFSYEEEYSDGLVVCLQCATTPHSFTYQTKESHYLFYDVENRSDCSACGRRRYNESSNICKDGDFVLNSGCVTLPKTSRHSCDEHPLKLFYGDSNDYPLPSLV

InterPro domains:
  IPR046349 C1-like domain superfamily [SSF57889] (3-110)
  IPR046349 C1-like domain superfamily [SSF57889] (117-190)
  IPR053192 Vacuole Formation Regulator [PTHR32410] (72-200)

Organism: Gossypium ra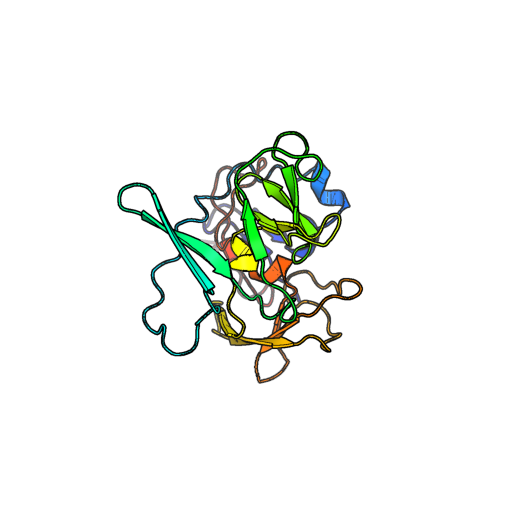imondii (NCBI:txid29730)

Secondary structure (DSSP, 8-state):
--S-EEEE-STT---EEEHHHHTSTGGGGT--------TT-----S-TTS----EEEEEEETTEEEEEEEEETTEEEEEEEEE-S--TTSBTTEEE-TTT--EEES-EEE-TTSSS-EEEHHHHT--SEEEE-SSS-EEEEEESS--PPPTTTS---TT--EEEETTSS-EEEHHHHT--SEEEETTEEEEEEEE-S-GGGS------